Protein AF-0000000080389176 (afdb_homodimer)

Solvent-accessible surface area (backbone atoms only — not comparable to full-atom values): 15013 Å² total; per-residue (Å²): 114,45,49,69,48,71,33,45,34,35,47,37,90,49,51,66,65,50,51,48,48,40,33,77,65,68,59,32,41,61,65,32,32,28,41,67,82,62,82,55,79,35,60,60,90,52,96,88,58,57,52,38,32,38,33,32,36,38,72,85,40,51,43,32,40,25,21,44,74,57,44,15,71,75,38,57,88,45,45,90,49,67,77,35,48,32,42,38,43,32,26,35,34,48,52,51,68,63,49,45,68,70,33,57,88,79,50,49,68,70,35,69,80,42,72,47,95,87,46,38,30,33,34,29,31,40,50,101,74,57,43,36,41,30,42,30,26,63,55,93,107,113,43,49,68,46,68,33,45,35,35,47,36,91,48,51,66,63,51,49,49,48,39,33,75,68,70,60,32,41,62,64,32,30,28,40,66,81,62,83,54,79,36,59,61,91,52,96,89,56,58,53,38,33,39,32,32,38,37,72,85,41,49,43,32,40,25,21,42,75,57,45,15,72,76,38,57,89,44,45,89,48,68,77,37,48,30,41,37,43,32,25,35,33,48,52,52,66,62,49,45,69,71,34,58,91,79,50,49,66,71,35,68,80,42,71,47,96,87,45,36,32,34,33,28,31,39,49,101,72,58,43,36,38,30,43,31,26,63,55,92,107

Secondary structure (DSSP, 8-state):
-EEEEEEEEEEES-HHHHHHHHHHTT--EEEEEEETT----BSS--TT--EEEEEEEETTEEEEEEEHHHHHHHSGGGTTPPS-BSEEEEEEEESHHHHHHHHGGGSEEEEEEEE-TTSEEEEEEE-TTS-EEEEEEETT-/-EEEEEEEEEEES-HHHHHHHHHHTT--EEEEEEETT----BSS--TT--EEEEEEEETTEEEEEEEHHHHHHHSGGGTTPPS-BSEEEEEEEE-HHHHHHHHGGGSEEEEEEEE-TTSEEEEEEE-TTS-EEEEEEETT-

Sequence (282 aa):
MKLTKLTPNFAVKDIRKTVSYYQDILGFTVLMAVPEDKSGIDNELDGNNTYIYAMMDRDGVDLQFQRSDSIGEDIPPLKDVEQGASVSFYMGVEGIDEFYQNIRSKVDVVVDLKTTWYGMKEFYIRDCNGYILAFAENSNEMKLTKLTPNFAVKDIRKTVSYYQDILGFTVLMAVPEDKSGIDNELDGNNTYIYAMMDRDGVDLQFQRSDSIGEDIPPLKDVEQGASVSFYMGVEGIDEFYQNIRSKVDVVVDLKTTWYGMKEFYIRDCNGYILAFAENSNE

Nearest PDB structures (foldseek):
  2qnt-assembl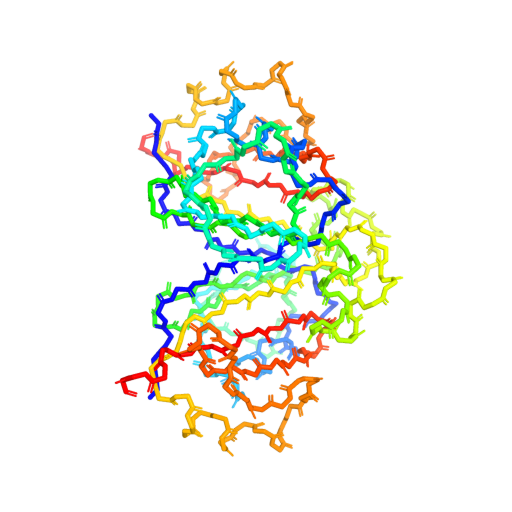y1_A-2  TM=8.171E-01  e=1.719E-08  Agrobacterium fabrum str. C58
  2i7r-assembly1_B  TM=7.673E-01  e=6.728E-07  Streptococcus pneumoniae
  1ss4-assembly1_A  TM=6.437E-01  e=5.831E-05  Bacillus cereus
  2zw7-assembly1_B  TM=7.575E-01  e=2.528E-04  Streptomyces verticillus
  3g12-assembly1_B  TM=6.486E-01  e=6.589E-05  Bdellovibrio bacteriovorus HD100

Radius of gyration: 18.57 Å; Cα contacts (8 Å, |Δi|>4): 639; chains: 2; bounding box: 47×52×42 Å

InterPro domains:
  IPR004360 Glyoxalase/fosfomycin resistance/dioxygenase domain [PF00903] (10-134)
  IPR029068 Glyoxalase/Bleomycin resistance protein/Dihydroxybiphenyl dioxygenase [G3DSA:3.10.180.10] (1-141)
  IPR029068 Glyoxalase/Bleomycin resistance protein/Dihydroxybiphenyl dioxygenase [SSF54593] (7-137)
  IPR037523 Vicinal oxygen chelate (VOC), core domain [PS51819] (2-138)

Structure (mmCIF, N/CA/C/O backbone):
data_AF-0000000080389176-model_v1
#
loop_
_entity.id
_entity.type
_entity.pdbx_description
1 polymer 'VOC domain-containing protein'
#
loop_
_atom_site.group_PDB
_atom_site.id
_atom_site.type_symbol
_atom_site.label_atom_id
_atom_site.label_alt_id
_atom_site.label_comp_id
_atom_site.label_asym_id
_atom_site.label_entity_id
_atom_site.label_seq_id
_atom_site.pdbx_PDB_ins_code
_atom_site.Cartn_x
_atom_site.Cartn_y
_atom_site.Cartn_z
_atom_site.occupancy
_atom_site.B_iso_or_equiv
_atom_site.auth_seq_id
_atom_site.auth_comp_id
_atom_site.auth_asym_id
_atom_site.auth_atom_id
_atom_site.pdbx_PDB_model_num
ATOM 1 N N . MET A 1 1 ? -19.578 8.086 -6.301 1 91.12 1 MET A N 1
ATOM 2 C CA . MET A 1 1 ? -18.297 7.969 -5.609 1 91.12 1 MET A CA 1
ATOM 3 C C . MET A 1 1 ? -17.281 7.23 -6.477 1 91.12 1 MET A C 1
ATOM 5 O O . MET A 1 1 ? -17.609 6.219 -7.098 1 91.12 1 MET A O 1
ATOM 9 N N . LYS A 1 2 ? -16.078 7.828 -6.629 1 97.25 2 LYS A N 1
ATOM 10 C CA . LYS A 1 2 ? -15.023 7.258 -7.465 1 97.25 2 LYS A CA 1
ATOM 11 C C . LYS A 1 2 ? -13.672 7.305 -6.758 1 97.25 2 LYS A C 1
ATOM 13 O O . LYS A 1 2 ? -13.297 8.336 -6.199 1 97.25 2 LYS A O 1
ATOM 18 N N . LEU A 1 3 ? -13.016 6.16 -6.727 1 98.19 3 LEU A N 1
ATOM 19 C CA . LEU A 1 3 ? -11.633 6.172 -6.27 1 98.19 3 LEU A CA 1
ATOM 20 C C . LEU A 1 3 ? -10.703 6.738 -7.34 1 98.19 3 LEU A C 1
ATOM 22 O O . LEU A 1 3 ? -10.953 6.57 -8.531 1 98.19 3 LEU A O 1
ATOM 26 N N . THR A 1 4 ? -9.648 7.352 -6.973 1 96.94 4 THR A N 1
ATOM 27 C CA . THR A 1 4 ? -8.773 7.965 -7.965 1 96.94 4 THR A CA 1
ATOM 28 C C . THR A 1 4 ? -7.375 7.359 -7.898 1 96.94 4 THR A C 1
ATOM 30 O O . THR A 1 4 ? -6.836 6.91 -8.914 1 96.94 4 THR A O 1
ATOM 33 N N . LYS A 1 5 ? -6.672 7.387 -6.777 1 97.5 5 LYS A N 1
ATOM 34 C CA . LYS A 1 5 ? -5.301 6.887 -6.68 1 97.5 5 LYS A CA 1
ATOM 35 C C . LYS A 1 5 ? -5.023 6.312 -5.297 1 97.5 5 LYS A C 1
ATOM 37 O O . LYS A 1 5 ? -5.477 6.859 -4.289 1 97.5 5 LYS A O 1
ATOM 42 N N . LEU A 1 6 ? -4.328 5.211 -5.281 1 98.69 6 LEU A N 1
ATOM 43 C CA . LEU A 1 6 ? -3.846 4.637 -4.027 1 98.69 6 LEU A CA 1
ATOM 44 C C . LEU A 1 6 ? -2.391 5.023 -3.777 1 98.69 6 LEU A C 1
ATOM 46 O O . LEU A 1 6 ? -1.547 4.887 -4.664 1 98.69 6 LEU A O 1
ATOM 50 N N . THR A 1 7 ? -2.084 5.57 -2.615 1 98.81 7 THR A N 1
ATOM 51 C CA . THR A 1 7 ? -0.748 5.965 -2.18 1 98.81 7 THR A CA 1
ATOM 52 C C . THR A 1 7 ? -0.491 5.512 -0.746 1 98.81 7 THR A C 1
ATOM 54 O O . THR A 1 7 ? -1.043 6.078 0.199 1 98.81 7 THR A O 1
ATOM 57 N N . PRO A 1 8 ? 0.366 4.555 -0.538 1 98.88 8 PRO A N 1
ATOM 58 C CA . PRO A 1 8 ? 0.638 4.145 0.842 1 98.88 8 PRO A CA 1
ATOM 59 C C . PRO A 1 8 ? 1.428 5.191 1.624 1 98.88 8 PRO A C 1
ATOM 61 O O . PRO A 1 8 ? 2.293 5.867 1.06 1 98.88 8 PRO A O 1
ATOM 64 N N . ASN A 1 9 ? 1.089 5.309 2.889 1 98.88 9 ASN A N 1
ATOM 65 C CA . ASN A 1 9 ? 1.844 6.098 3.855 1 98.88 9 ASN A CA 1
ATOM 66 C C . ASN A 1 9 ? 2.549 5.211 4.879 1 98.88 9 ASN A C 1
ATOM 68 O O . ASN A 1 9 ? 1.901 4.625 5.75 1 98.88 9 ASN A O 1
ATOM 72 N N . PHE A 1 10 ? 3.855 5.125 4.77 1 98.88 10 PHE A N 1
ATOM 73 C CA . PHE A 1 10 ? 4.672 4.25 5.602 1 98.88 10 PHE A CA 1
ATOM 74 C C . PHE A 1 10 ? 5.117 4.973 6.867 1 98.88 10 PHE A C 1
ATOM 76 O O . PHE A 1 10 ? 5.66 6.078 6.801 1 98.88 10 PHE A O 1
ATOM 83 N N . ALA A 1 11 ? 4.906 4.305 7.992 1 98.81 11 ALA A N 1
ATOM 84 C CA . ALA A 1 11 ? 5.586 4.785 9.195 1 98.81 11 ALA A CA 1
ATOM 85 C C . ALA A 1 11 ? 7.082 4.488 9.133 1 98.81 11 ALA A C 1
ATOM 87 O O . ALA A 1 11 ? 7.484 3.361 8.836 1 98.81 11 ALA A O 1
ATOM 88 N N . VAL A 1 12 ? 7.855 5.465 9.398 1 98.75 12 VAL A N 1
ATOM 89 C CA . VAL A 1 12 ? 9.305 5.281 9.391 1 98.75 12 VAL A CA 1
ATOM 90 C C . VAL A 1 12 ? 9.922 5.98 10.602 1 98.75 12 VAL A C 1
ATOM 92 O O . VAL A 1 12 ? 9.297 6.867 11.195 1 98.75 12 VAL A O 1
ATOM 95 N N . LYS A 1 13 ? 11.133 5.617 10.984 1 97.5 13 LYS A N 1
ATOM 96 C CA . LYS A 1 13 ? 11.812 6.211 12.133 1 97.5 13 LYS A CA 1
ATOM 97 C C . LYS A 1 13 ? 12.562 7.477 11.734 1 97.5 13 LYS A C 1
ATOM 99 O O . LYS A 1 13 ? 12.68 8.414 12.531 1 97.5 13 LYS A O 1
ATOM 104 N N . ASP A 1 14 ? 13.125 7.5 10.508 1 97.56 14 ASP A N 1
ATOM 105 C CA . ASP A 1 14 ? 14.008 8.562 10.039 1 97.56 14 ASP A CA 1
ATOM 106 C C . ASP A 1 14 ? 13.656 8.977 8.609 1 97.56 14 ASP A C 1
ATOM 108 O O . ASP A 1 14 ? 13.992 8.266 7.656 1 97.56 14 ASP A O 1
ATOM 112 N N . ILE A 1 15 ? 13.094 10.18 8.445 1 98.5 15 ILE A N 1
ATOM 113 C CA . ILE A 1 15 ? 12.617 10.656 7.148 1 98.5 15 ILE A CA 1
ATOM 114 C C . ILE A 1 15 ? 13.797 10.867 6.203 1 98.5 15 ILE A C 1
ATOM 116 O O . ILE A 1 15 ? 13.758 10.438 5.047 1 98.5 15 ILE A O 1
ATOM 120 N N . ARG A 1 16 ? 14.828 11.469 6.668 1 98.06 16 ARG A N 1
ATOM 121 C CA . ARG A 1 16 ? 15.969 11.789 5.816 1 98.06 16 ARG A CA 1
ATOM 122 C C . ARG A 1 16 ? 16.625 10.523 5.273 1 98.06 16 ARG A C 1
ATOM 124 O O . ARG A 1 16 ? 16.922 10.438 4.082 1 98.06 16 ARG A O 1
ATOM 131 N N . LYS A 1 17 ? 16.875 9.602 6.164 1 98 17 LYS A N 1
ATOM 132 C CA . LYS A 1 17 ? 17.469 8.328 5.742 1 98 17 LYS A CA 1
ATOM 133 C C . LYS A 1 17 ? 16.578 7.629 4.715 1 98 17 LYS A C 1
ATOM 135 O O . LYS A 1 17 ? 17.078 7.086 3.729 1 98 17 LYS A O 1
ATOM 140 N N . THR A 1 18 ? 15.289 7.645 4.945 1 98.75 18 THR A N 1
ATOM 141 C CA . THR A 1 18 ? 14.344 7 4.043 1 98.75 18 THR A CA 1
ATOM 142 C C . THR A 1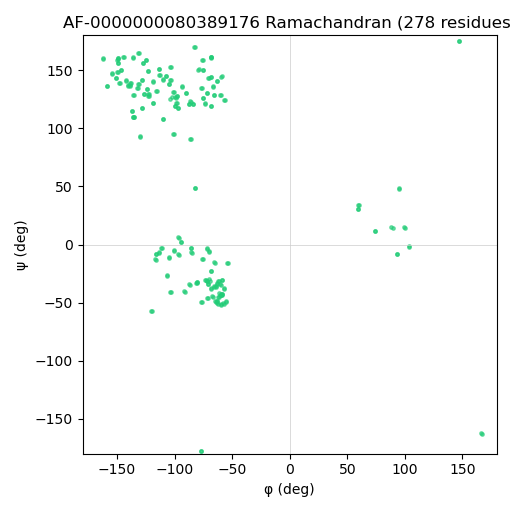 18 ? 14.344 7.68 2.678 1 98.75 18 THR A C 1
ATOM 144 O O . THR A 1 18 ? 14.461 7.012 1.646 1 98.75 18 THR A O 1
ATOM 147 N N . VAL A 1 19 ? 14.258 8.961 2.676 1 98.62 19 VAL A N 1
ATOM 148 C CA . VAL A 1 19 ? 14.242 9.727 1.434 1 98.62 19 VAL A CA 1
ATOM 149 C C . VAL A 1 19 ? 15.531 9.469 0.649 1 98.62 19 VAL A C 1
ATOM 151 O O . VAL A 1 19 ? 15.484 9.242 -0.564 1 98.62 19 VAL A O 1
ATOM 154 N N . SER A 1 20 ? 16.672 9.453 1.328 1 98.38 20 SER A N 1
ATOM 155 C CA . SER A 1 20 ? 17.938 9.211 0.662 1 98.38 20 SER A CA 1
ATOM 156 C C . SER A 1 20 ? 17.953 7.84 -0.012 1 98.38 20 SER A C 1
ATOM 158 O O . SER A 1 20 ? 18.422 7.707 -1.147 1 98.38 20 SER A O 1
ATOM 160 N N . TYR A 1 21 ? 17.469 6.875 0.66 1 98.81 21 TYR A N 1
ATOM 161 C CA . TYR A 1 21 ? 17.406 5.523 0.113 1 98.81 21 TYR A CA 1
ATOM 162 C C . TYR A 1 21 ? 16.562 5.488 -1.158 1 98.81 21 TYR A C 1
ATOM 164 O O . TYR A 1 21 ? 17.016 4.984 -2.191 1 98.81 21 TYR A O 1
ATOM 172 N N . TYR A 1 22 ? 15.344 6.031 -1.126 1 98.88 22 TYR A N 1
ATOM 173 C CA . TYR A 1 22 ? 14.414 5.961 -2.242 1 98.88 22 TYR A CA 1
ATOM 174 C C . TYR A 1 22 ? 14.859 6.859 -3.387 1 98.88 22 TYR A C 1
ATOM 176 O O . TYR A 1 22 ? 14.609 6.562 -4.555 1 98.88 22 TYR A O 1
ATOM 184 N N . GLN A 1 23 ? 15.508 7.934 -3.031 1 98.38 23 GLN A N 1
ATOM 185 C CA . GLN A 1 23 ? 15.992 8.844 -4.062 1 98.38 23 GLN A CA 1
ATOM 186 C C . GLN A 1 23 ? 17.25 8.289 -4.746 1 98.38 23 GLN A C 1
ATOM 188 O O . GLN A 1 23 ? 17.281 8.164 -5.973 1 98.38 23 GLN A O 1
ATOM 193 N N . ASP A 1 24 ? 18.234 7.867 -3.992 1 98.31 24 ASP A N 1
ATOM 194 C CA . ASP A 1 24 ? 19.547 7.52 -4.516 1 98.31 24 ASP A CA 1
ATOM 195 C C . ASP A 1 24 ? 19.547 6.121 -5.125 1 98.31 24 ASP A C 1
ATOM 197 O O . ASP A 1 24 ? 20.266 5.855 -6.09 1 98.31 24 ASP A O 1
ATOM 201 N N . ILE A 1 25 ? 18.75 5.25 -4.586 1 98.56 25 ILE A N 1
ATOM 202 C CA . ILE A 1 25 ? 18.812 3.855 -5.012 1 98.56 25 ILE A CA 1
ATOM 203 C C . ILE A 1 25 ? 17.641 3.543 -5.934 1 98.56 25 ILE A C 1
ATOM 205 O O . ILE A 1 25 ? 17.812 2.898 -6.973 1 98.56 25 ILE A O 1
ATOM 209 N N . LEU A 1 26 ? 16.438 4.066 -5.586 1 98.62 26 LEU A N 1
ATOM 210 C CA . LEU A 1 26 ? 15.25 3.607 -6.293 1 98.62 26 LEU A CA 1
ATOM 211 C C . LEU A 1 26 ? 14.766 4.66 -7.281 1 98.62 26 LEU A C 1
ATOM 213 O O . LEU A 1 26 ? 13.859 4.406 -8.07 1 98.62 26 LEU A O 1
ATOM 217 N N . GLY A 1 27 ? 15.289 5.871 -7.223 1 98.38 27 GLY A N 1
ATOM 218 C CA . GLY A 1 27 ? 15.078 6.855 -8.273 1 98.38 27 GLY A CA 1
ATOM 219 C C . GLY A 1 27 ? 13.844 7.711 -8.047 1 98.38 27 GLY A C 1
ATOM 220 O O . GLY A 1 27 ? 13.375 8.375 -8.969 1 98.38 27 GLY A O 1
ATOM 221 N N . PHE A 1 28 ? 13.297 7.688 -6.867 1 98.69 28 PHE A N 1
ATOM 222 C CA . PHE A 1 28 ? 12.172 8.562 -6.555 1 98.69 28 PHE A CA 1
ATOM 223 C C . PHE A 1 28 ? 12.648 10 -6.344 1 98.69 28 PHE A C 1
ATOM 225 O O . PHE A 1 28 ? 13.828 10.227 -6.059 1 98.69 28 PHE A O 1
ATOM 232 N N . THR A 1 29 ? 11.664 10.922 -6.5 1 98.56 29 THR A N 1
ATOM 233 C CA . THR A 1 29 ? 11.953 12.328 -6.227 1 98.56 29 THR A CA 1
ATOM 234 C C . THR A 1 29 ? 10.992 12.883 -5.176 1 98.56 29 THR A C 1
ATOM 236 O O . THR A 1 29 ? 9.836 12.461 -5.102 1 98.56 29 THR A O 1
ATOM 239 N N . VAL A 1 30 ? 11.469 13.875 -4.375 1 98.56 30 VAL A N 1
ATOM 240 C CA . VAL A 1 30 ? 10.648 14.477 -3.332 1 98.56 30 VAL A CA 1
ATOM 241 C C . VAL A 1 30 ? 9.633 15.43 -3.961 1 98.56 30 VAL A C 1
ATOM 243 O O . VAL A 1 30 ? 10 16.297 -4.746 1 98.56 30 VAL A O 1
ATOM 246 N N . LEU A 1 31 ? 8.414 15.25 -3.668 1 98.12 31 LEU A N 1
ATOM 247 C CA . LEU A 1 31 ? 7.367 16.188 -4.078 1 98.12 31 LEU A CA 1
ATOM 248 C C . LEU A 1 31 ? 7.133 17.25 -3.006 1 98.12 31 LEU A C 1
ATOM 250 O O . LEU A 1 31 ? 6.93 18.422 -3.324 1 98.12 31 LEU A O 1
ATOM 254 N N . MET A 1 32 ? 7.168 16.766 -1.796 1 97.56 32 MET A N 1
ATOM 255 C CA . MET A 1 32 ? 6.973 17.656 -0.665 1 97.56 32 MET A CA 1
ATOM 256 C C . MET A 1 32 ? 7.477 17.031 0.629 1 97.56 32 MET A C 1
ATOM 258 O O . MET A 1 32 ? 7.598 15.812 0.723 1 97.56 32 MET A O 1
ATOM 262 N N . ALA A 1 33 ? 7.734 17.875 1.626 1 97.38 33 ALA A N 1
ATOM 263 C CA . ALA A 1 33 ? 8.156 17.453 2.961 1 97.38 33 ALA A CA 1
ATOM 264 C C . ALA A 1 33 ? 7.672 18.438 4.02 1 97.38 33 ALA A C 1
ATOM 266 O O . ALA A 1 33 ? 7.535 19.625 3.752 1 97.38 33 ALA A O 1
ATOM 267 N N . VAL A 1 34 ? 7.418 17.906 5.148 1 96.12 34 VAL A N 1
ATOM 268 C CA . VAL A 1 34 ? 6.941 18.734 6.254 1 96.12 34 VAL A CA 1
ATOM 269 C C . VAL A 1 34 ? 7.934 18.672 7.41 1 96.12 34 VAL A C 1
ATOM 271 O O . VAL A 1 34 ? 8.203 17.594 7.949 1 96.12 34 VAL A O 1
ATOM 274 N N . PRO A 1 35 ? 8.461 19.859 7.824 1 94.94 35 PRO A N 1
ATOM 275 C CA . PRO A 1 35 ? 9.359 19.875 8.984 1 94.94 35 PRO A CA 1
ATOM 276 C C . PRO A 1 35 ? 8.641 19.547 10.289 1 94.94 35 PRO A C 1
ATOM 278 O O . PRO A 1 35 ? 7.418 19.641 10.375 1 94.94 35 PRO A O 1
ATOM 281 N N . GLU A 1 36 ? 9.398 19.172 11.273 1 93.88 36 GLU A N 1
ATOM 282 C CA . GLU A 1 36 ? 8.883 18.734 12.562 1 93.88 36 GLU A CA 1
ATOM 283 C C . GLU A 1 36 ? 8.094 19.844 13.25 1 93.88 36 GLU A C 1
ATOM 285 O O . GLU A 1 36 ? 7.121 19.578 13.961 1 93.88 36 GLU A O 1
ATOM 290 N N . ASP A 1 37 ? 8.453 21.094 13.031 1 88.31 37 ASP A N 1
ATOM 291 C CA . ASP A 1 37 ? 7.773 22.203 13.688 1 88.31 37 ASP A CA 1
ATOM 292 C C . ASP A 1 37 ? 6.531 22.625 12.906 1 88.31 37 ASP A C 1
ATOM 294 O O . ASP A 1 37 ? 5.82 23.547 13.305 1 88.31 37 ASP A O 1
ATOM 298 N N . LYS A 1 38 ? 6.285 22.016 11.781 1 86.38 38 LYS A N 1
ATOM 299 C CA . LYS A 1 38 ? 5.113 22.25 10.945 1 86.38 38 LYS A CA 1
ATOM 300 C C . LYS A 1 38 ? 5.047 23.688 10.477 1 86.38 38 LYS A C 1
ATOM 302 O O . LYS A 1 38 ? 3.957 24.266 10.352 1 86.38 38 LYS A O 1
ATOM 307 N N . SER A 1 39 ? 6.184 24.25 10.258 1 85.62 39 SER A N 1
ATOM 308 C CA . SER A 1 39 ? 6.281 25.656 9.906 1 85.62 39 SER A CA 1
ATOM 309 C C . SER A 1 39 ? 5.879 25.891 8.453 1 85.62 39 SER A C 1
ATOM 311 O O . SER A 1 39 ? 5.621 27.031 8.055 1 85.62 39 SER A O 1
ATOM 313 N N . GLY A 1 40 ? 5.762 24.812 7.699 1 86.75 40 GLY A N 1
ATOM 314 C CA . GLY A 1 40 ? 5.422 24.922 6.289 1 86.75 40 GLY A CA 1
ATOM 315 C C . GLY A 1 40 ? 5.641 23.625 5.523 1 86.75 40 GLY A C 1
ATOM 316 O O . GLY A 1 40 ? 5.594 22.547 6.105 1 86.75 40 GLY A O 1
ATOM 317 N N . ILE A 1 41 ? 5.684 23.812 4.164 1 91.5 41 ILE A N 1
ATOM 318 C CA . ILE A 1 41 ? 5.926 22.703 3.236 1 91.5 41 ILE A CA 1
ATOM 319 C C . ILE A 1 41 ? 7.16 23.016 2.389 1 91.5 41 ILE A C 1
ATOM 321 O O . ILE A 1 41 ? 7.277 24.094 1.821 1 91.5 41 ILE A O 1
ATOM 325 N N . ASP A 1 42 ? 8.086 22.047 2.387 1 94 42 ASP A N 1
A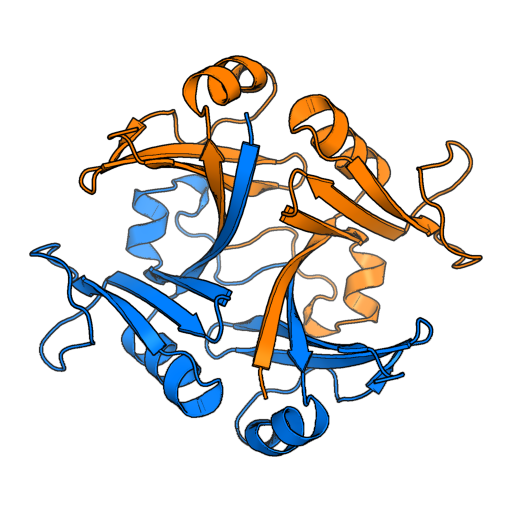TOM 326 C CA . ASP A 1 42 ? 9.281 22.141 1.553 1 94 42 ASP A CA 1
ATOM 327 C C . ASP A 1 42 ? 9.172 21.234 0.33 1 94 42 ASP A C 1
ATOM 329 O O . ASP A 1 42 ? 8.484 20.219 0.37 1 94 42 ASP A O 1
ATOM 333 N N . ASN A 1 43 ? 9.852 21.562 -0.783 1 93.94 43 ASN A N 1
ATOM 334 C CA . ASN A 1 43 ? 9.852 20.734 -1.982 1 93.94 43 ASN A CA 1
ATOM 335 C C . ASN A 1 43 ? 11.117 19.891 -2.084 1 93.94 43 ASN A C 1
ATOM 337 O O . ASN A 1 43 ? 11.266 19.094 -3.012 1 93.94 43 ASN A O 1
ATOM 341 N N . GLU A 1 44 ? 12.023 20.125 -1.17 1 93.56 44 GLU A N 1
ATOM 342 C CA . GLU A 1 44 ? 13.242 19.328 -0.99 1 93.56 44 GLU A CA 1
ATOM 343 C C . GLU A 1 44 ? 13.672 19.312 0.473 1 93.56 44 GLU A C 1
ATOM 345 O O . GLU A 1 44 ? 13.25 20.156 1.263 1 93.56 44 GLU A O 1
ATOM 350 N N . LEU A 1 45 ? 14.461 18.359 0.844 1 94.81 45 LEU A N 1
ATOM 351 C CA . LEU A 1 45 ? 14.945 18.344 2.219 1 94.81 45 LEU A CA 1
ATOM 352 C C . LEU A 1 45 ? 16.047 19.359 2.42 1 94.81 45 LEU A C 1
ATOM 354 O O . LEU A 1 45 ? 16.938 19.516 1.566 1 94.81 45 LEU A O 1
ATOM 358 N N . ASP A 1 46 ? 15.859 20.031 3.504 1 90.94 46 ASP A N 1
ATOM 359 C CA . ASP A 1 46 ? 16.875 21 3.934 1 90.94 46 ASP A CA 1
ATOM 360 C C . ASP A 1 46 ? 17.719 20.438 5.07 1 90.94 46 ASP A C 1
ATOM 362 O O . ASP A 1 46 ? 17.188 19.938 6.059 1 90.94 46 ASP A O 1
ATOM 366 N N . GLY A 1 47 ? 19.078 20.453 4.922 1 86.94 47 GLY A N 1
ATOM 367 C CA . GLY A 1 47 ? 20.016 19.891 5.887 1 86.94 47 GLY A CA 1
ATOM 368 C C . GLY A 1 47 ? 19.828 20.438 7.285 1 86.94 47 GLY A C 1
ATOM 369 O O . GLY A 1 47 ? 20.25 19.828 8.266 1 86.94 47 GLY A O 1
ATOM 370 N N . ASN A 1 48 ? 19.156 21.5 7.48 1 87.44 48 ASN A N 1
ATOM 371 C CA . ASN A 1 48 ? 19.016 22.188 8.766 1 87.44 48 ASN A CA 1
ATOM 372 C C . ASN A 1 48 ? 17.719 21.781 9.469 1 87.44 48 ASN A C 1
ATOM 374 O O . ASN A 1 48 ? 17.5 22.156 10.617 1 87.44 48 ASN A O 1
ATOM 378 N N . ASN A 1 49 ? 16.938 21.078 8.773 1 91 49 ASN A N 1
ATOM 379 C CA . ASN A 1 49 ? 15.617 20.766 9.328 1 91 49 ASN A CA 1
ATOM 380 C C . ASN A 1 49 ? 15.469 19.281 9.617 1 91 49 ASN A C 1
ATOM 382 O O . ASN A 1 49 ? 16.062 18.438 8.93 1 91 49 ASN A O 1
ATOM 386 N N . THR A 1 50 ? 14.719 19.062 10.688 1 94.88 50 THR A N 1
ATOM 387 C CA . THR A 1 50 ? 14.18 17.734 10.906 1 94.88 50 THR A CA 1
ATOM 388 C C . THR A 1 50 ? 12.781 17.609 10.32 1 94.88 50 THR A C 1
ATOM 390 O O . THR A 1 50 ? 11.961 18.516 10.453 1 94.88 50 THR A O 1
ATOM 393 N N . TYR A 1 51 ? 12.578 16.469 9.648 1 97.25 51 TYR A N 1
ATOM 394 C CA . TYR A 1 51 ? 11.305 16.328 8.961 1 97.25 51 TYR A CA 1
ATOM 395 C C . TYR A 1 51 ? 10.461 15.219 9.586 1 97.25 51 TYR A C 1
ATOM 397 O O . TYR A 1 51 ? 11.008 14.234 10.102 1 97.25 51 TYR A O 1
ATOM 405 N N . ILE A 1 52 ? 9.141 15.328 9.508 1 97.25 52 ILE A N 1
ATOM 406 C CA . ILE A 1 52 ? 8.242 14.32 10.055 1 97.25 52 ILE A CA 1
ATOM 407 C C . ILE A 1 52 ? 7.441 13.68 8.922 1 97.25 52 ILE A C 1
ATOM 409 O O . ILE A 1 52 ? 6.742 12.688 9.133 1 97.25 52 ILE A O 1
ATOM 413 N N . TYR A 1 53 ? 7.547 14.203 7.781 1 97.94 53 TYR A N 1
ATOM 414 C CA . TYR A 1 53 ? 6.781 13.695 6.648 1 97.94 53 TYR A CA 1
ATOM 415 C C . TYR A 1 53 ? 7.484 14 5.332 1 97.94 53 TYR A C 1
ATOM 417 O O . TYR A 1 53 ? 8.094 15.062 5.18 1 97.94 53 TYR A O 1
ATOM 425 N N . ALA A 1 54 ? 7.355 13.133 4.355 1 98.62 54 ALA A N 1
ATOM 426 C CA . ALA A 1 54 ? 7.754 13.359 2.971 1 98.62 54 ALA A CA 1
ATOM 427 C C . ALA A 1 54 ? 6.879 12.555 2.01 1 98.62 54 ALA A C 1
ATOM 429 O O . ALA A 1 54 ? 6.473 11.438 2.32 1 98.62 54 ALA A O 1
ATOM 430 N N . MET A 1 55 ? 6.598 13.133 0.905 1 98.69 55 MET A N 1
ATOM 431 C CA . MET A 1 55 ? 5.969 12.453 -0.227 1 98.69 55 MET A CA 1
ATOM 432 C C . MET A 1 55 ? 6.906 12.422 -1.43 1 98.69 55 MET A C 1
ATOM 434 O O . MET A 1 55 ? 7.523 13.438 -1.767 1 98.69 55 MET A O 1
ATOM 438 N N . MET A 1 56 ? 7.023 11.258 -2.004 1 98.81 56 MET A N 1
ATOM 439 C CA . MET A 1 56 ? 7.922 11.086 -3.141 1 98.81 56 MET A CA 1
ATOM 440 C C . MET A 1 56 ? 7.176 10.5 -4.336 1 98.81 56 MET A C 1
ATOM 442 O O . MET A 1 56 ? 6.102 9.922 -4.184 1 98.81 56 MET A O 1
ATOM 446 N N . ASP A 1 57 ? 7.762 10.719 -5.527 1 98.75 57 ASP A N 1
ATOM 447 C CA . ASP A 1 57 ? 7.145 10.281 -6.773 1 98.75 57 ASP A CA 1
ATOM 448 C C . ASP A 1 57 ? 8.188 9.734 -7.746 1 98.75 57 ASP A C 1
ATOM 450 O O . ASP A 1 57 ? 9.289 10.273 -7.844 1 98.75 57 ASP A O 1
ATOM 454 N N . ARG A 1 58 ? 7.852 8.68 -8.336 1 98.75 58 ARG A N 1
ATOM 455 C CA . ARG A 1 58 ? 8.562 8.219 -9.523 1 98.75 58 ARG A CA 1
ATOM 456 C C . ARG A 1 58 ? 7.582 7.734 -10.594 1 98.75 58 ARG A C 1
ATOM 458 O O . ARG A 1 58 ? 6.859 6.758 -10.383 1 98.75 58 ARG A O 1
ATOM 465 N N . ASP A 1 59 ? 7.504 8.422 -11.797 1 98.5 59 ASP A N 1
ATOM 466 C CA . ASP A 1 59 ? 6.711 8.031 -12.961 1 98.5 59 ASP A CA 1
ATOM 467 C C . ASP A 1 59 ? 5.227 7.949 -12.617 1 98.5 59 ASP A C 1
ATOM 469 O O . ASP A 1 59 ? 4.512 7.078 -13.117 1 98.5 59 ASP A O 1
ATOM 473 N N . GLY A 1 60 ? 4.785 8.766 -11.664 1 97.81 60 GLY A N 1
ATOM 474 C CA . GLY A 1 60 ? 3.377 8.789 -11.305 1 97.81 60 GLY A CA 1
ATOM 475 C C . GLY A 1 60 ? 3.039 7.863 -10.148 1 97.81 60 GLY A C 1
ATOM 476 O O . GLY A 1 60 ? 1.912 7.867 -9.648 1 97.81 60 GLY A O 1
ATOM 477 N N . VAL A 1 61 ? 3.957 7.043 -9.703 1 98.56 61 VAL A N 1
ATOM 478 C CA . VAL A 1 61 ? 3.785 6.238 -8.5 1 98.56 61 VAL A CA 1
ATOM 479 C C . VAL A 1 61 ? 4.223 7.035 -7.277 1 98.56 61 VAL A C 1
ATOM 481 O O . VAL A 1 61 ? 5.383 7.445 -7.176 1 98.56 61 VAL A O 1
ATOM 484 N N . ASP A 1 62 ? 3.303 7.223 -6.363 1 98.75 62 ASP A N 1
ATOM 485 C CA . ASP A 1 62 ? 3.584 8.031 -5.184 1 98.75 62 ASP A CA 1
ATOM 486 C C . ASP A 1 62 ? 3.717 7.164 -3.938 1 98.75 62 ASP A C 1
ATOM 488 O O . ASP A 1 62 ? 3.002 6.168 -3.789 1 98.75 62 ASP A O 1
ATOM 492 N N . LEU A 1 63 ? 4.598 7.57 -3.053 1 98.94 63 LEU A N 1
ATOM 493 C CA . LEU A 1 63 ? 4.785 7.02 -1.714 1 98.94 63 LEU A CA 1
ATOM 494 C C . LEU A 1 63 ? 4.836 8.133 -0.672 1 98.94 63 LEU A C 1
ATOM 496 O O . LEU A 1 63 ? 5.434 9.188 -0.911 1 98.94 63 LEU A O 1
ATOM 500 N N . GLN A 1 64 ? 4.203 7.883 0.387 1 98.88 64 GLN A N 1
ATOM 501 C CA . GLN A 1 64 ? 4.309 8.766 1.541 1 98.88 64 GLN A CA 1
ATOM 502 C C . GLN A 1 64 ? 5.082 8.102 2.678 1 98.88 64 GLN A C 1
ATOM 504 O O . GLN A 1 64 ? 4.941 6.898 2.906 1 98.88 64 GLN A O 1
ATOM 509 N N . PHE A 1 65 ? 5.852 8.883 3.338 1 98.88 65 PHE A N 1
ATOM 510 C CA . PHE A 1 65 ? 6.566 8.469 4.543 1 98.88 65 PHE A CA 1
ATOM 511 C C . PHE A 1 65 ? 6.289 9.43 5.691 1 98.88 65 PHE A C 1
ATOM 513 O O . PHE A 1 65 ? 6.43 10.648 5.535 1 98.88 65 PHE A O 1
ATOM 520 N N . GLN A 1 66 ? 5.926 8.906 6.789 1 98.62 66 GLN A N 1
ATOM 521 C CA . GLN A 1 66 ? 5.645 9.703 7.98 1 98.62 66 GLN A CA 1
ATOM 522 C C . GLN A 1 66 ? 6.332 9.125 9.211 1 98.62 66 GLN A C 1
ATOM 524 O O . GLN A 1 66 ? 6.336 7.906 9.406 1 98.62 66 GLN A O 1
ATOM 529 N N . ARG A 1 67 ? 6.922 10.008 9.922 1 98.31 67 ARG A N 1
ATOM 530 C CA . ARG A 1 67 ? 7.621 9.555 11.117 1 98.31 67 ARG A CA 1
ATOM 531 C C . ARG A 1 67 ? 6.668 8.852 12.078 1 98.31 67 ARG A C 1
ATOM 533 O O . ARG A 1 67 ? 5.535 9.297 12.273 1 98.31 67 ARG A O 1
ATOM 540 N N . SER A 1 68 ? 7.168 7.824 12.766 1 97.62 68 SER A N 1
ATOM 541 C CA . SER A 1 68 ? 6.344 6.898 13.531 1 97.62 68 SER A CA 1
ATOM 542 C C . SER A 1 68 ? 5.582 7.625 14.641 1 97.62 68 SER A C 1
ATOM 544 O O . SER A 1 68 ? 4.41 7.328 14.891 1 97.62 68 SER A O 1
ATOM 546 N N . ASP A 1 69 ? 6.215 8.547 15.336 1 95.75 69 ASP A N 1
ATOM 547 C CA . ASP A 1 69 ? 5.52 9.273 16.391 1 95.75 69 ASP A CA 1
ATOM 548 C C . ASP A 1 69 ? 4.406 10.148 15.828 1 95.75 69 ASP A C 1
ATOM 550 O O . ASP A 1 69 ? 3.324 10.242 16.406 1 95.75 69 ASP A O 1
ATOM 554 N N . SER A 1 70 ? 4.594 10.719 14.695 1 96.31 70 SER A N 1
ATOM 555 C CA . SER A 1 70 ? 3.613 11.586 14.055 1 96.31 70 SER A CA 1
ATOM 556 C C . SER A 1 70 ? 2.43 10.789 13.516 1 96.31 70 SER A C 1
ATOM 558 O O . SER A 1 70 ? 1.274 11.18 13.711 1 96.31 70 SER A O 1
ATOM 560 N N . ILE A 1 71 ? 2.719 9.672 12.82 1 97 71 ILE A N 1
ATOM 561 C CA . ILE A 1 71 ? 1.648 8.891 12.219 1 97 71 ILE A CA 1
ATOM 562 C C . ILE A 1 71 ? 0.742 8.328 13.312 1 97 71 ILE A C 1
ATOM 564 O O . ILE A 1 71 ? -0.475 8.242 13.133 1 97 71 ILE A O 1
ATOM 568 N N . GLY A 1 72 ? 1.275 7.949 14.438 1 96.44 72 GLY A N 1
ATOM 569 C CA . GLY A 1 72 ? 0.492 7.473 15.562 1 96.44 72 GLY A CA 1
ATOM 570 C C . GLY A 1 72 ? -0.442 8.523 16.125 1 96.44 72 GLY A C 1
ATOM 571 O O . GLY A 1 72 ? -1.527 8.203 16.609 1 96.44 72 GLY A O 1
ATOM 572 N N . GLU A 1 73 ? -0.029 9.766 16.094 1 94.81 73 GLU A N 1
ATOM 573 C CA . GLU A 1 73 ? -0.875 10.867 16.547 1 94.81 73 GLU A CA 1
ATOM 574 C C . GLU A 1 73 ? -2.066 11.062 15.609 1 94.81 73 GLU A C 1
ATOM 576 O O . GLU A 1 73 ? -3.18 11.336 16.062 1 94.81 73 GLU A O 1
ATOM 581 N N . ASP A 1 74 ? -1.842 10.898 14.336 1 95.38 74 ASP A N 1
ATOM 582 C CA . ASP A 1 74 ? -2.875 11.125 13.328 1 95.38 74 ASP A CA 1
ATOM 583 C C . ASP A 1 74 ? -3.811 9.922 13.219 1 95.38 74 ASP A C 1
ATOM 585 O O . ASP A 1 74 ? -4.992 10.078 12.906 1 95.38 74 ASP A O 1
ATOM 589 N N . ILE A 1 75 ? -3.229 8.766 13.438 1 97.94 75 ILE A N 1
ATOM 590 C CA . ILE A 1 75 ? -3.93 7.492 13.297 1 97.94 75 ILE A CA 1
ATOM 591 C C . ILE A 1 75 ? -3.703 6.641 14.539 1 97.94 75 ILE A C 1
ATOM 593 O O . ILE A 1 75 ? -2.777 5.824 14.586 1 97.94 75 ILE A O 1
ATOM 597 N N . PRO A 1 76 ? -4.488 6.668 15.469 1 97.44 76 PRO A N 1
ATOM 598 C CA . PRO A 1 76 ? -4.262 6.113 16.797 1 97.44 76 PRO A CA 1
ATOM 599 C C . PRO A 1 76 ? -3.938 4.621 16.781 1 97.44 76 PRO A C 1
ATOM 601 O O . PRO A 1 76 ? -3.039 4.168 17.484 1 97.44 76 PRO A O 1
ATOM 604 N N . PRO A 1 77 ? -4.535 3.824 15.945 1 97.5 77 PRO A N 1
ATOM 605 C CA . PRO A 1 77 ? -4.199 2.398 15.961 1 97.5 77 PRO A CA 1
ATOM 606 C C . PRO A 1 77 ? -2.756 2.129 15.539 1 97.5 77 PRO A C 1
ATOM 608 O O . PRO A 1 77 ? -2.25 1.019 15.719 1 97.5 77 PRO A O 1
ATOM 611 N N . LEU A 1 78 ? -2.141 3.096 14.953 1 98.12 78 LEU A N 1
ATOM 612 C CA . LEU A 1 78 ? -0.768 2.9 14.5 1 98.12 78 LEU A CA 1
ATOM 613 C C . LEU A 1 78 ? 0.223 3.389 15.555 1 98.12 78 LEU A C 1
ATOM 615 O O . LEU A 1 78 ? 1.437 3.336 15.336 1 98.12 78 LEU A O 1
ATOM 619 N N . LYS A 1 79 ? -0.41 3.828 16.641 1 96.12 79 LYS A N 1
ATOM 620 C CA . LYS A 1 79 ? 0.457 4.262 17.734 1 96.12 79 LYS A CA 1
ATOM 621 C C . LYS A 1 79 ? 1.202 3.082 18.344 1 96.12 79 LYS A C 1
ATOM 623 O O . LYS A 1 79 ? 0.589 2.082 18.719 1 96.12 79 LYS A O 1
ATOM 628 N N . ASP A 1 80 ? 2.477 3.012 18.344 1 91 80 ASP A N 1
ATOM 629 C CA . ASP A 1 80 ? 3.363 2.061 19 1 91 80 ASP A CA 1
ATOM 630 C C . ASP A 1 80 ? 3.352 0.71 18.297 1 91 80 ASP A C 1
ATOM 632 O O . ASP A 1 80 ? 3.646 -0.321 18.891 1 91 80 ASP A O 1
ATOM 636 N N . VAL A 1 81 ? 2.768 0.667 17.125 1 93.94 81 VAL A N 1
ATOM 637 C CA . VAL A 1 81 ? 2.863 -0.539 16.297 1 93.94 81 VAL A CA 1
ATOM 638 C C . VAL A 1 81 ? 4.309 -0.745 15.852 1 93.94 81 VAL A C 1
ATOM 640 O O . VAL A 1 81 ? 4.992 0.213 15.484 1 93.94 81 VAL A O 1
ATOM 643 N N . GLU A 1 82 ? 4.703 -1.973 15.961 1 94.62 82 GLU A N 1
ATOM 644 C CA . GLU A 1 82 ? 6.047 -2.273 15.477 1 94.62 82 GLU A CA 1
ATOM 645 C C . GLU A 1 82 ? 6.16 -2.023 13.977 1 94.62 82 GLU A C 1
ATOM 647 O O . GLU A 1 82 ? 5.254 -2.361 13.211 1 94.62 82 GLU A O 1
ATOM 652 N N . GLN A 1 83 ? 7.312 -1.472 13.617 1 96.69 83 GLN A N 1
ATOM 653 C CA . GLN A 1 83 ? 7.531 -1.165 12.211 1 96.69 83 GLN A CA 1
ATOM 654 C C . GLN A 1 83 ? 7.59 -2.439 11.375 1 96.69 83 GLN A C 1
ATOM 656 O O . GLN A 1 83 ? 8.336 -3.367 11.695 1 96.69 83 GLN A O 1
ATOM 661 N N . GLY A 1 84 ? 6.828 -2.494 10.328 1 97 84 GLY A N 1
ATOM 662 C CA . GLY A 1 84 ? 6.734 -3.652 9.453 1 97 84 GLY A CA 1
ATOM 663 C C . GLY A 1 84 ? 5.348 -3.838 8.859 1 97 84 GLY A C 1
ATOM 664 O O . GLY A 1 84 ? 4.43 -3.078 9.164 1 97 84 GLY A O 1
ATOM 665 N N . ALA A 1 85 ? 5.242 -4.82 7.98 1 98.44 85 ALA A N 1
ATOM 666 C CA . ALA A 1 85 ? 3.963 -5.082 7.328 1 98.44 85 ALA A CA 1
ATOM 667 C C . ALA A 1 85 ? 3.902 -6.512 6.793 1 98.44 85 ALA A C 1
ATOM 669 O O . ALA A 1 85 ? 4.887 -7.02 6.25 1 98.44 85 ALA A O 1
ATOM 670 N N . SER A 1 86 ? 2.779 -7.168 7 1 98.62 86 SER A N 1
ATOM 671 C CA . SER A 1 86 ? 2.469 -8.391 6.266 1 98.62 86 SER A CA 1
ATOM 672 C C . SER A 1 86 ? 1.885 -8.07 4.891 1 98.62 86 SER A C 1
ATOM 674 O O . SER A 1 86 ? 0.841 -8.609 4.516 1 98.62 86 SER A O 1
ATOM 676 N N . VAL A 1 87 ? 2.49 -7.199 4.148 1 98.81 87 VAL A N 1
ATOM 677 C CA . VAL A 1 87 ? 2.111 -6.676 2.842 1 98.81 87 VAL A CA 1
ATOM 678 C C . VAL A 1 87 ? 3.348 -6.566 1.95 1 98.81 87 VAL A C 1
ATOM 680 O O . VAL A 1 87 ? 4.418 -6.164 2.412 1 98.81 87 VAL A O 1
ATOM 683 N N . SER A 1 88 ? 3.23 -6.953 0.734 1 98.81 88 SER A N 1
ATOM 684 C CA . SER A 1 88 ? 4.211 -6.543 -0.264 1 98.81 88 SER A CA 1
ATOM 685 C C . SER A 1 88 ? 3.658 -5.441 -1.163 1 98.81 88 SER A C 1
ATOM 687 O O . SER A 1 88 ? 2.479 -5.457 -1.517 1 98.81 88 SER A O 1
ATOM 689 N N . PHE A 1 89 ? 4.465 -4.508 -1.516 1 98.88 89 PHE A N 1
ATOM 690 C CA . PHE A 1 89 ? 4.074 -3.385 -2.361 1 98.88 89 PHE A CA 1
ATOM 691 C C . PHE A 1 89 ? 4.535 -3.604 -3.797 1 98.88 89 PHE A C 1
ATOM 693 O O . PHE A 1 89 ? 5.668 -3.258 -4.148 1 98.88 89 PHE A O 1
ATOM 700 N N . TYR A 1 90 ? 3.631 -4.125 -4.555 1 98.56 90 TYR A N 1
ATOM 701 C CA . TYR A 1 90 ? 3.871 -4.613 -5.906 1 98.56 90 TYR A CA 1
ATOM 702 C C . TYR A 1 90 ? 3.799 -3.479 -6.922 1 98.56 90 TYR A C 1
ATOM 704 O O . TYR A 1 90 ? 2.76 -2.828 -7.062 1 98.56 90 TYR A O 1
ATOM 712 N N . MET A 1 91 ? 4.891 -3.271 -7.652 1 98.69 91 MET A N 1
ATOM 713 C CA . MET A 1 91 ? 4.934 -2.205 -8.648 1 98.69 91 MET A CA 1
ATOM 714 C C . MET A 1 91 ? 5.273 -2.762 -10.023 1 98.69 91 MET A C 1
ATOM 716 O O . MET A 1 91 ? 6.25 -3.5 -10.18 1 98.69 91 MET A O 1
ATOM 720 N N . GLY A 1 92 ? 4.465 -2.387 -10.984 1 98.19 92 GLY A N 1
ATOM 721 C CA . GLY A 1 92 ? 4.84 -2.666 -12.359 1 98.19 92 GLY A CA 1
ATOM 722 C C . GLY A 1 92 ? 6.035 -1.858 -12.828 1 98.19 92 GLY A C 1
ATOM 723 O O . GLY A 1 92 ? 6.172 -0.684 -12.484 1 98.19 92 GLY A O 1
ATOM 724 N N . VAL A 1 93 ? 6.895 -2.475 -13.664 1 98.06 93 VAL A N 1
ATOM 725 C CA . VAL A 1 93 ? 8.078 -1.794 -14.18 1 98.06 93 VAL A CA 1
ATOM 726 C C . VAL A 1 93 ? 8.266 -2.117 -15.656 1 98.06 93 VAL A C 1
ATOM 728 O O . VAL A 1 93 ? 7.992 -3.238 -16.094 1 98.06 93 VAL A O 1
ATOM 731 N N . GLU A 1 94 ? 8.609 -1.185 -16.438 1 97.88 94 GLU A N 1
ATOM 732 C CA . GLU A 1 94 ? 9.148 -1.378 -17.781 1 97.88 94 GLU A CA 1
ATOM 733 C C . GLU A 1 94 ? 10.68 -1.324 -17.781 1 97.88 94 GLU A C 1
ATOM 735 O O . GLU A 1 94 ? 11.266 -0.31 -17.391 1 97.88 94 GLU A O 1
ATOM 740 N N . GLY A 1 95 ? 11.344 -2.438 -18.156 1 97.62 95 GLY A N 1
ATOM 741 C CA . GLY A 1 95 ? 12.797 -2.492 -18.141 1 97.62 95 GLY A CA 1
ATOM 742 C C . GLY A 1 95 ? 13.352 -3.094 -16.859 1 97.62 95 GLY A C 1
ATOM 743 O O . GLY A 1 95 ? 14.242 -2.52 -16.234 1 97.62 95 GLY A O 1
ATOM 744 N N . ILE A 1 96 ? 12.773 -4.234 -16.516 1 98.19 96 ILE A N 1
ATOM 745 C CA . ILE A 1 96 ? 13.047 -4.801 -15.195 1 98.19 96 ILE A CA 1
ATOM 746 C C . ILE A 1 96 ? 14.477 -5.34 -15.148 1 98.19 96 ILE A C 1
ATOM 748 O O . ILE A 1 96 ? 15.141 -5.273 -14.117 1 98.19 96 ILE A O 1
ATOM 752 N N . ASP A 1 97 ? 14.992 -5.859 -16.234 1 97.81 97 ASP A N 1
ATOM 753 C CA . ASP A 1 97 ? 16.328 -6.438 -16.234 1 97.81 97 ASP A CA 1
ATOM 754 C C . ASP A 1 97 ? 17.391 -5.379 -15.914 1 97.81 97 ASP A C 1
ATOM 756 O O . ASP A 1 97 ? 18.234 -5.582 -15.055 1 97.81 97 ASP A O 1
ATOM 760 N N . GLU A 1 98 ? 17.281 -4.352 -16.609 1 97.75 98 GLU A N 1
ATOM 761 C CA . GLU A 1 98 ? 18.219 -3.254 -16.375 1 97.75 98 GLU A CA 1
ATOM 762 C C . GLU A 1 98 ? 18.078 -2.701 -14.969 1 97.75 98 GLU A C 1
ATOM 764 O O . GLU A 1 98 ? 19.062 -2.418 -14.297 1 97.75 98 GLU A O 1
ATOM 769 N N . PHE A 1 99 ? 16.828 -2.51 -14.578 1 98.19 99 PHE A N 1
ATOM 770 C CA . PHE A 1 99 ? 16.562 -1.992 -13.234 1 98.19 99 PHE A CA 1
ATOM 771 C C . PHE A 1 99 ? 17.188 -2.898 -12.18 1 98.19 99 PHE A C 1
ATOM 773 O O . PHE A 1 99 ? 17.922 -2.428 -11.305 1 98.19 99 PHE A O 1
ATOM 780 N N . TYR A 1 100 ? 16.922 -4.137 -12.273 1 98.5 100 TYR A N 1
ATOM 781 C CA . TYR A 1 100 ? 17.469 -5.125 -11.344 1 98.5 100 TYR A CA 1
ATOM 782 C C . TYR A 1 100 ? 18.984 -5.066 -11.305 1 98.5 100 TYR A C 1
ATOM 784 O O . TYR A 1 100 ? 19.594 -5.031 -10.234 1 98.5 100 TYR A O 1
ATOM 792 N N . GLN A 1 101 ? 19.609 -5.062 -12.414 1 98.38 101 GLN A N 1
ATOM 793 C CA . GLN A 1 101 ? 21.062 -5.043 -12.484 1 98.38 101 GLN A CA 1
ATOM 794 C C . GLN A 1 101 ? 21.625 -3.789 -11.82 1 98.38 101 GLN A C 1
ATOM 796 O O . GLN A 1 101 ? 22.688 -3.842 -11.188 1 98.38 101 GLN A O 1
ATOM 801 N N . ASN A 1 102 ? 20.938 -2.781 -11.938 1 98.06 102 ASN A N 1
ATOM 802 C CA . ASN A 1 102 ? 21.406 -1.498 -11.422 1 98.06 102 ASN A CA 1
ATOM 803 C C . ASN A 1 102 ? 21.344 -1.448 -9.898 1 98.06 102 ASN A C 1
ATOM 805 O O . ASN A 1 102 ? 22.141 -0.773 -9.258 1 98.06 102 ASN A O 1
ATOM 809 N N . ILE A 1 103 ? 20.375 -2.174 -9.32 1 98.31 103 ILE A N 1
ATOM 810 C CA . ILE A 1 103 ? 20.156 -1.871 -7.906 1 98.31 103 ILE A CA 1
ATOM 811 C C . ILE A 1 103 ? 20.484 -3.098 -7.059 1 98.31 103 ILE A C 1
ATOM 813 O O . ILE A 1 103 ? 20.594 -3.004 -5.836 1 98.31 103 ILE A O 1
ATOM 817 N N . ARG A 1 104 ? 20.641 -4.25 -7.641 1 98.38 104 ARG A N 1
ATOM 818 C CA . ARG A 1 104 ? 20.688 -5.508 -6.902 1 98.38 104 ARG A CA 1
ATOM 819 C C . ARG A 1 104 ? 21.828 -5.488 -5.879 1 98.38 104 ARG A C 1
ATOM 821 O O . ARG A 1 104 ? 21.703 -6.09 -4.809 1 98.38 104 ARG A O 1
ATOM 828 N N . SER A 1 105 ? 22.938 -4.797 -6.078 1 98.44 105 SER A N 1
ATOM 829 C CA . SER A 1 105 ? 24.078 -4.781 -5.18 1 98.44 105 SER A CA 1
ATOM 830 C C . SER A 1 105 ? 23.906 -3.748 -4.07 1 98.44 105 SER A C 1
ATOM 832 O O . SER A 1 105 ? 24.672 -3.721 -3.109 1 98.44 105 SER A O 1
ATOM 834 N N . LYS A 1 106 ? 22.859 -2.959 -4.16 1 98.69 106 LYS A N 1
ATOM 835 C CA . LYS A 1 106 ? 22.672 -1.839 -3.244 1 98.69 106 LYS A CA 1
ATOM 836 C C . LYS A 1 106 ? 21.484 -2.084 -2.316 1 98.69 106 LYS A C 1
ATOM 838 O O . LYS A 1 106 ? 21.188 -1.264 -1.443 1 98.69 106 LYS A O 1
ATOM 843 N N . VAL A 1 107 ? 20.828 -3.191 -2.553 1 98.81 107 VAL A N 1
ATOM 844 C CA . VAL A 1 107 ? 19.594 -3.432 -1.812 1 98.81 107 VAL A CA 1
ATOM 845 C C . VAL A 1 107 ? 19.609 -4.84 -1.225 1 98.81 107 VAL A C 1
ATOM 847 O O . VAL A 1 107 ? 20.453 -5.66 -1.587 1 98.81 107 VAL A O 1
ATOM 850 N N . ASP A 1 108 ? 18.703 -5.09 -0.273 1 98.81 108 ASP A N 1
ATOM 851 C CA . ASP A 1 108 ? 18.469 -6.414 0.289 1 98.81 108 ASP A CA 1
ATOM 852 C C . ASP A 1 108 ? 17.469 -7.199 -0.552 1 98.81 108 ASP A C 1
ATOM 854 O O . ASP A 1 108 ? 16.266 -7.102 -0.33 1 98.81 108 ASP A O 1
ATOM 858 N N . VAL A 1 109 ? 17.984 -7.953 -1.524 1 98.88 109 VAL A N 1
ATOM 859 C CA . VAL A 1 109 ? 17.125 -8.766 -2.379 1 98.88 109 VAL A CA 1
ATOM 860 C C . VAL A 1 109 ? 16.609 -9.977 -1.598 1 98.88 109 VAL A C 1
ATOM 862 O O . VAL A 1 109 ? 17.406 -10.805 -1.144 1 98.88 109 VAL A O 1
ATOM 865 N N . VAL A 1 110 ? 15.312 -10.102 -1.488 1 98.75 110 VAL A N 1
ATOM 866 C CA . VAL A 1 110 ? 14.781 -11.188 -0.673 1 98.75 110 VAL A CA 1
ATOM 867 C C . VAL A 1 110 ? 14.195 -12.273 -1.575 1 98.75 110 VAL A C 1
ATOM 869 O O . VAL A 1 110 ? 14 -13.414 -1.143 1 98.75 110 VAL A O 1
ATOM 872 N N . VAL A 1 111 ? 13.75 -11.945 -2.75 1 98.69 111 VAL A N 1
ATOM 873 C CA . VAL A 1 111 ? 13.43 -12.859 -3.84 1 98.69 111 VAL A CA 1
ATOM 874 C C . VAL A 1 111 ? 14.141 -12.414 -5.113 1 98.69 111 VAL A C 1
ATOM 876 O O . VAL A 1 111 ? 13.891 -11.32 -5.621 1 98.69 111 VAL A O 1
ATOM 879 N N . ASP A 1 112 ? 14.961 -13.258 -5.547 1 98.69 112 ASP A N 1
ATOM 880 C CA . ASP A 1 112 ? 15.742 -12.93 -6.73 1 98.69 112 ASP A CA 1
ATOM 881 C C . ASP A 1 112 ? 14.859 -12.859 -7.973 1 98.69 112 ASP A C 1
ATOM 883 O O . ASP A 1 112 ? 13.742 -13.383 -7.977 1 98.69 112 ASP A O 1
ATOM 887 N N . LEU A 1 113 ? 15.461 -12.148 -9.008 1 98.5 113 LEU A N 1
ATOM 888 C CA . LEU A 1 113 ? 14.742 -12.023 -10.273 1 98.5 113 LEU A CA 1
ATOM 889 C C . LEU A 1 113 ? 14.383 -13.398 -10.836 1 98.5 113 LEU A C 1
ATOM 891 O O . LEU A 1 113 ? 15.25 -14.273 -10.945 1 98.5 113 LEU A O 1
ATOM 895 N N . LYS A 1 114 ? 13.148 -13.594 -11.078 1 97.62 114 LYS A N 1
ATOM 896 C CA . LYS A 1 114 ? 12.664 -14.859 -11.617 1 97.62 114 LYS A CA 1
ATOM 897 C C . LYS A 1 114 ? 11.43 -14.656 -12.484 1 97.62 114 LYS A C 1
ATOM 899 O O . LYS A 1 114 ? 10.789 -13.609 -12.422 1 97.62 114 LYS A O 1
ATOM 904 N N . THR A 1 115 ? 11.133 -15.625 -13.336 1 96.12 115 THR A N 1
ATOM 905 C CA . THR A 1 115 ? 9.883 -15.656 -14.086 1 96.12 115 THR A CA 1
ATOM 906 C C . THR A 1 115 ? 8.875 -16.594 -13.422 1 96.12 115 THR A C 1
ATOM 908 O O . THR A 1 115 ? 9.203 -17.75 -13.141 1 96.12 115 THR A O 1
ATOM 911 N N . THR A 1 116 ? 7.758 -16.125 -13.156 1 92.44 116 THR A N 1
ATOM 912 C CA . THR A 1 116 ? 6.734 -16.922 -12.477 1 92.44 116 THR A CA 1
ATOM 913 C C . THR A 1 116 ? 5.992 -17.812 -13.477 1 92.44 116 THR A C 1
ATOM 915 O O . THR A 1 116 ? 6.102 -17.609 -14.688 1 92.44 116 THR A O 1
ATOM 918 N N . TRP A 1 117 ? 5.184 -18.719 -12.883 1 84 117 TRP A N 1
ATOM 919 C CA . TRP A 1 117 ? 4.426 -19.656 -13.703 1 84 117 TRP A CA 1
ATOM 920 C C . TRP A 1 117 ? 3.336 -18.938 -14.492 1 84 117 TRP A C 1
ATOM 922 O O . TRP A 1 117 ? 2.914 -19.406 -15.547 1 84 117 TRP A O 1
ATOM 932 N N . TYR A 1 118 ? 2.945 -17.797 -13.992 1 83.75 118 TYR A N 1
ATOM 933 C CA . TYR A 1 118 ? 1.881 -17.062 -14.672 1 83.75 118 TYR A CA 1
ATOM 934 C C . TYR A 1 118 ? 2.455 -16.016 -15.602 1 83.75 118 TYR A C 1
ATOM 936 O O . TYR A 1 118 ? 1.729 -15.133 -16.078 1 83.75 118 TYR A O 1
ATOM 944 N N . GLY A 1 119 ? 3.76 -15.914 -15.82 1 90.44 119 GLY A N 1
ATOM 945 C CA . GLY A 1 119 ? 4.352 -15.156 -16.922 1 90.44 119 GLY A CA 1
ATOM 946 C C . GLY A 1 119 ? 4.867 -13.797 -16.484 1 90.44 119 GLY A C 1
ATOM 947 O O . GLY A 1 119 ? 5.094 -12.922 -17.328 1 90.44 119 GLY A O 1
ATOM 948 N N . MET A 1 120 ? 5 -13.562 -15.273 1 94.88 120 MET A N 1
ATOM 949 C CA . MET A 1 120 ? 5.578 -12.312 -14.797 1 94.88 120 MET A CA 1
ATOM 950 C C . MET A 1 120 ? 7.039 -12.5 -14.398 1 94.88 120 MET A C 1
ATOM 952 O O . MET A 1 120 ? 7.391 -13.5 -13.78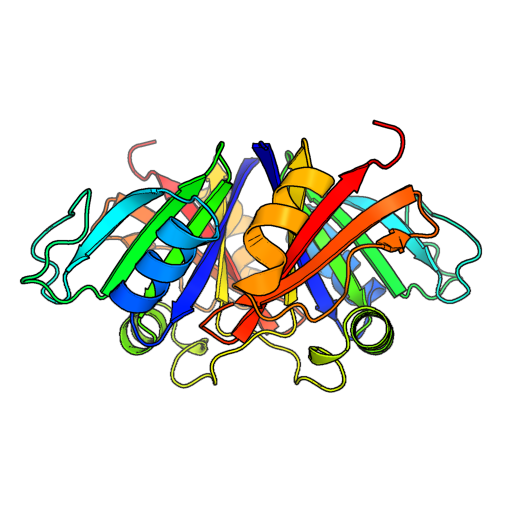1 1 94.88 120 MET A O 1
ATOM 956 N N . LYS A 1 121 ? 7.875 -11.625 -14.883 1 97.81 121 LYS A N 1
ATOM 957 C CA . LYS A 1 121 ? 9.227 -11.5 -14.336 1 97.81 121 LYS A CA 1
ATOM 958 C C . LYS A 1 121 ? 9.242 -10.547 -13.141 1 97.81 121 LYS A C 1
ATOM 960 O O . LYS A 1 121 ? 8.773 -9.414 -13.234 1 97.81 121 LYS A O 1
ATOM 965 N N . GLU A 1 122 ? 9.727 -11.039 -11.961 1 98.69 122 GLU A N 1
ATOM 966 C CA . GLU A 1 122 ? 9.594 -10.211 -10.766 1 98.69 122 GLU A CA 1
ATOM 967 C C . GLU A 1 122 ? 10.742 -10.461 -9.789 1 98.69 122 GLU A C 1
ATOM 969 O O . GLU A 1 122 ? 11.391 -11.508 -9.844 1 98.69 122 GLU A O 1
ATOM 974 N N . PHE A 1 123 ? 11.047 -9.539 -8.945 1 98.75 123 PHE A N 1
ATOM 975 C CA . PHE A 1 123 ? 11.93 -9.672 -7.789 1 98.75 123 PHE A CA 1
ATOM 976 C C . PHE A 1 123 ? 11.43 -8.82 -6.629 1 98.75 123 PHE A C 1
ATOM 978 O O . PHE A 1 123 ? 10.562 -7.969 -6.805 1 98.75 123 PHE A O 1
ATOM 985 N N . TYR A 1 124 ? 11.906 -9.141 -5.426 1 98.88 124 TYR A N 1
ATOM 986 C CA . TYR A 1 124 ? 11.477 -8.477 -4.203 1 98.88 124 TYR A CA 1
ATOM 987 C C . TYR A 1 124 ? 12.688 -8 -3.398 1 98.88 1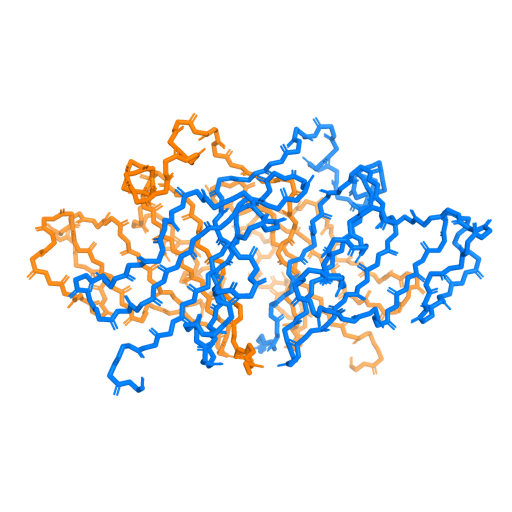24 TYR A C 1
ATOM 989 O O . TYR A 1 124 ? 13.695 -8.703 -3.303 1 98.88 124 TYR A O 1
ATOM 997 N N . ILE A 1 125 ? 12.555 -6.836 -2.811 1 98.94 125 ILE A N 1
ATOM 998 C CA . ILE A 1 125 ? 13.586 -6.32 -1.919 1 98.94 125 ILE A CA 1
ATOM 999 C C . ILE A 1 125 ? 12.969 -5.926 -0.583 1 98.94 125 ILE A C 1
ATOM 1001 O O . ILE A 1 125 ? 11.75 -5.742 -0.488 1 98.94 125 ILE A O 1
ATOM 1005 N N . ARG A 1 126 ? 13.75 -5.91 0.418 1 98.88 126 ARG A N 1
ATOM 1006 C CA . ARG A 1 126 ? 13.43 -5.273 1.691 1 98.88 126 ARG A CA 1
ATOM 1007 C C . ARG A 1 126 ? 14.055 -3.885 1.78 1 98.88 126 ARG A C 1
ATOM 1009 O O . ARG A 1 126 ? 15.273 -3.734 1.644 1 98.88 126 ARG A O 1
ATOM 1016 N N . ASP A 1 127 ? 13.25 -2.846 1.968 1 98.81 127 ASP A N 1
ATOM 1017 C CA . ASP A 1 127 ? 13.781 -1.488 1.959 1 98.81 127 ASP A CA 1
ATOM 1018 C C . ASP A 1 127 ? 14.492 -1.168 3.273 1 98.81 127 ASP A C 1
ATOM 1020 O O . ASP A 1 127 ? 14.602 -2.027 4.152 1 98.81 127 ASP A O 1
ATOM 1024 N N . CYS A 1 128 ? 14.984 0.008 3.459 1 98.75 128 CYS A N 1
ATOM 1025 C CA . CYS A 1 128 ? 15.797 0.432 4.594 1 98.75 128 CYS A CA 1
ATOM 1026 C C . CYS A 1 128 ? 14.961 0.501 5.867 1 98.75 128 CYS A C 1
ATOM 1028 O O . CYS A 1 128 ? 15.5 0.67 6.961 1 98.75 128 CYS A O 1
ATOM 1030 N N . ASN A 1 129 ? 13.641 0.307 5.773 1 98.62 129 ASN A N 1
ATOM 1031 C CA . ASN A 1 129 ? 12.742 0.343 6.922 1 98.62 129 ASN A CA 1
ATOM 1032 C C . ASN A 1 129 ? 12.125 -1.026 7.195 1 98.62 129 ASN A C 1
ATOM 1034 O O . ASN A 1 129 ? 11.352 -1.188 8.141 1 98.62 129 ASN A O 1
ATOM 1038 N N . GLY A 1 130 ? 12.359 -1.975 6.336 1 98.19 130 GLY A N 1
ATOM 1039 C CA . GLY A 1 130 ? 11.891 -3.332 6.559 1 98.19 130 GLY A CA 1
ATOM 1040 C C . GLY A 1 130 ? 10.672 -3.688 5.73 1 98.19 130 GLY A C 1
ATOM 1041 O O . GLY A 1 130 ? 10.164 -4.809 5.812 1 98.19 130 GLY A O 1
ATOM 1042 N N . TYR A 1 131 ? 10.148 -2.809 4.941 1 98.75 131 TYR A N 1
ATOM 1043 C CA . TYR A 1 131 ? 8.992 -3.09 4.09 1 98.75 131 TYR A CA 1
ATOM 1044 C C . TYR A 1 131 ? 9.422 -3.844 2.834 1 98.75 131 TYR A C 1
ATOM 1046 O O . TYR A 1 131 ? 10.516 -3.635 2.316 1 98.75 131 TYR A O 1
ATOM 1054 N N . ILE A 1 132 ? 8.523 -4.652 2.32 1 98.88 132 ILE A N 1
ATOM 1055 C CA . ILE A 1 132 ? 8.836 -5.473 1.157 1 98.88 132 ILE A CA 1
ATOM 1056 C C . ILE A 1 132 ? 8.281 -4.816 -0.104 1 98.88 132 ILE A C 1
ATOM 1058 O O . ILE A 1 132 ? 7.074 -4.59 -0.216 1 98.88 132 ILE A O 1
ATOM 1062 N N . LEU A 1 133 ? 9.109 -4.484 -0.999 1 98.94 133 LEU A N 1
ATOM 1063 C CA . LEU A 1 133 ? 8.758 -3.941 -2.307 1 98.94 133 LEU A CA 1
ATOM 1064 C C . LEU A 1 133 ? 8.93 -4.992 -3.396 1 98.94 133 LEU A C 1
ATOM 1066 O O . LEU A 1 133 ? 9.906 -5.746 -3.393 1 98.94 133 LEU A O 1
ATOM 1070 N N . ALA A 1 134 ? 8.023 -5.02 -4.262 1 98.88 134 ALA A N 1
ATOM 1071 C CA . ALA A 1 134 ? 8.07 -5.922 -5.41 1 98.88 134 ALA A CA 1
ATOM 1072 C C . ALA A 1 134 ? 8.094 -5.141 -6.723 1 98.88 134 ALA A C 1
ATOM 1074 O O . ALA A 1 134 ? 7.41 -4.125 -6.859 1 98.88 134 ALA A O 1
ATOM 1075 N N . PHE A 1 135 ? 8.859 -5.602 -7.621 1 98.75 135 PHE A N 1
ATOM 1076 C CA . PHE A 1 135 ? 8.906 -5.07 -8.977 1 98.75 135 PHE A CA 1
ATOM 1077 C C . PHE A 1 135 ? 8.648 -6.172 -10 1 98.75 135 PHE A C 1
ATOM 1079 O O . PHE A 1 135 ? 9.211 -7.266 -9.898 1 98.75 135 PHE A O 1
ATOM 1086 N N . ALA A 1 136 ? 7.793 -5.852 -10.945 1 98.44 136 ALA A N 1
ATOM 1087 C CA . ALA A 1 136 ? 7.391 -6.914 -11.867 1 98.44 136 ALA A CA 1
ATOM 1088 C C . ALA A 1 136 ? 7.137 -6.359 -13.266 1 98.44 136 ALA A C 1
ATOM 1090 O O . ALA A 1 136 ? 6.738 -5.203 -13.422 1 98.44 136 ALA A O 1
ATOM 1091 N N . GLU A 1 137 ? 7.359 -7.129 -14.227 1 98.12 137 GLU A N 1
ATOM 1092 C CA . GLU A 1 137 ? 7.133 -6.844 -15.641 1 98.12 137 GLU A CA 1
ATOM 1093 C C . GLU A 1 137 ? 6.613 -8.078 -16.375 1 98.12 137 GLU A C 1
ATOM 1095 O O . GLU A 1 137 ? 7.07 -9.195 -16.125 1 98.12 137 GLU A O 1
ATOM 1100 N N . ASN A 1 138 ? 5.66 -7.836 -17.312 1 94.38 138 ASN A N 1
ATOM 1101 C CA . ASN A 1 138 ? 5.227 -8.953 -18.141 1 94.38 138 ASN A CA 1
ATOM 1102 C C . ASN A 1 138 ? 6.379 -9.539 -18.938 1 94.38 138 ASN A C 1
ATOM 1104 O O . ASN A 1 138 ? 7.125 -8.797 -19.594 1 94.38 138 ASN A O 1
ATOM 1108 N N . SER A 1 139 ? 6.586 -10.766 -18.891 1 85.44 139 SER A N 1
ATOM 1109 C CA . SER A 1 139 ? 7.73 -11.43 -19.516 1 85.44 139 SER A CA 1
ATOM 1110 C C . SER A 1 139 ? 7.629 -11.398 -21.031 1 85.44 139 SER A C 1
ATOM 1112 O O . SER A 1 139 ? 8.641 -11.531 -21.734 1 85.44 139 SER A O 1
ATOM 1114 N N . ASN A 1 140 ? 6.484 -11.422 -21.609 1 74.06 140 ASN A N 1
ATOM 1115 C CA . ASN A 1 140 ? 6.336 -11.422 -23.062 1 74.06 140 ASN A CA 1
ATOM 1116 C C . ASN A 1 140 ? 6.684 -10.062 -23.656 1 74.06 140 ASN A C 1
ATOM 1118 O O . ASN A 1 140 ? 6.746 -9.914 -24.875 1 74.06 140 ASN A O 1
ATOM 1122 N N . GLU A 1 141 ? 7 -9.023 -22.922 1 58 141 GLU A N 1
ATOM 1123 C CA . GLU A 1 141 ? 7.402 -7.719 -23.453 1 58 141 GLU A CA 1
ATOM 1124 C C . GLU A 1 141 ? 8.914 -7.527 -23.344 1 58 141 GLU A C 1
ATOM 1126 O O . GLU A 1 141 ? 9.539 -8 -22.391 1 58 141 GLU A O 1
ATOM 1131 N N . MET B 1 1 ? 13.953 2.674 -17.656 1 91.06 1 MET B N 1
ATOM 1132 C CA . MET B 1 1 ? 13.117 2.016 -16.672 1 91.06 1 MET B CA 1
ATOM 1133 C C . MET B 1 1 ? 12 2.943 -16.188 1 91.06 1 MET B C 1
ATOM 1135 O O . MET B 1 1 ? 12.234 4.125 -15.945 1 91.06 1 MET B O 1
ATOM 1139 N N . LYS B 1 2 ? 10.75 2.438 -16.203 1 97.19 2 LYS B N 1
ATOM 1140 C CA . LYS B 1 2 ? 9.586 3.225 -15.812 1 97.19 2 LYS B CA 1
ATOM 1141 C C . LYS B 1 2 ? 8.648 2.422 -14.914 1 97.19 2 LYS B C 1
ATOM 1143 O O . LYS B 1 2 ? 8.336 1.268 -15.211 1 97.19 2 LYS B O 1
ATOM 1148 N N . LEU B 1 3 ? 8.305 3.025 -13.797 1 98.19 3 LEU B N 1
ATOM 1149 C CA . LEU B 1 3 ? 7.254 2.418 -12.992 1 98.19 3 LEU B CA 1
ATOM 1150 C C . LEU B 1 3 ? 5.883 2.648 -13.617 1 98.19 3 LEU B C 1
ATOM 1152 O O . LEU B 1 3 ? 5.652 3.678 -14.258 1 98.19 3 LEU B O 1
ATOM 1156 N N . THR B 1 4 ? 4.977 1.787 -13.422 1 96.88 4 THR B N 1
ATOM 1157 C CA . THR B 1 4 ? 3.672 1.945 -14.062 1 96.88 4 THR B CA 1
ATOM 1158 C C . THR B 1 4 ? 2.564 2.027 -13.016 1 96.88 4 THR B C 1
ATOM 1160 O O . THR B 1 4 ? 1.752 2.955 -13.039 1 96.88 4 THR B O 1
ATOM 1163 N N . LYS B 1 5 ? 2.389 1.056 -12.125 1 97.5 5 LYS B N 1
ATOM 1164 C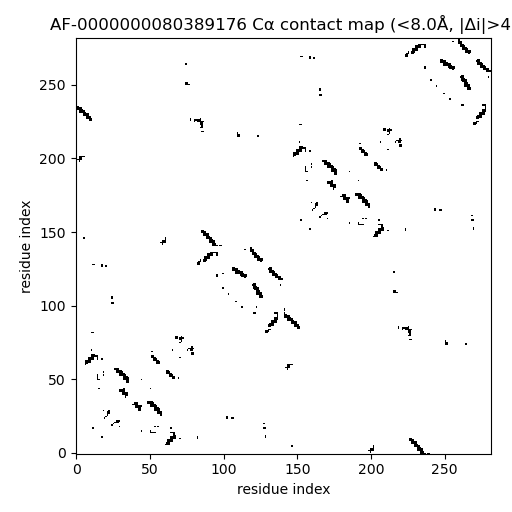 CA . LYS B 1 5 ? 1.301 1.054 -11.148 1 97.5 5 LYS B CA 1
ATOM 1165 C C . LYS B 1 5 ? 1.724 0.364 -9.852 1 97.5 5 LYS B C 1
ATOM 1167 O O . LYS B 1 5 ? 2.432 -0.645 -9.883 1 97.5 5 LYS B O 1
ATOM 1172 N N . LEU B 1 6 ? 1.316 0.948 -8.766 1 98.69 6 LEU B N 1
ATOM 1173 C CA . LEU B 1 6 ? 1.505 0.315 -7.461 1 98.69 6 LEU B CA 1
ATOM 1174 C C . LEU B 1 6 ? 0.234 -0.399 -7.016 1 98.69 6 LEU B C 1
ATOM 1176 O O . LEU B 1 6 ? -0.856 0.176 -7.062 1 98.69 6 LEU B O 1
ATOM 1180 N N . THR B 1 7 ? 0.328 -1.667 -6.648 1 98.81 7 THR B N 1
ATOM 1181 C CA . THR B 1 7 ? -0.763 -2.5 -6.152 1 98.81 7 THR B CA 1
ATOM 1182 C C . THR B 1 7 ? -0.322 -3.297 -4.93 1 98.81 7 THR B C 1
ATOM 1184 O O . THR B 1 7 ? 0.444 -4.254 -5.051 1 98.81 7 THR B O 1
ATOM 1187 N N . PRO B 1 8 ? -0.807 -2.986 -3.771 1 98.88 8 PRO B N 1
ATOM 1188 C CA . PRO B 1 8 ? -0.411 -3.777 -2.604 1 98.88 8 PRO B CA 1
ATOM 1189 C C . PRO B 1 8 ? -0.999 -5.1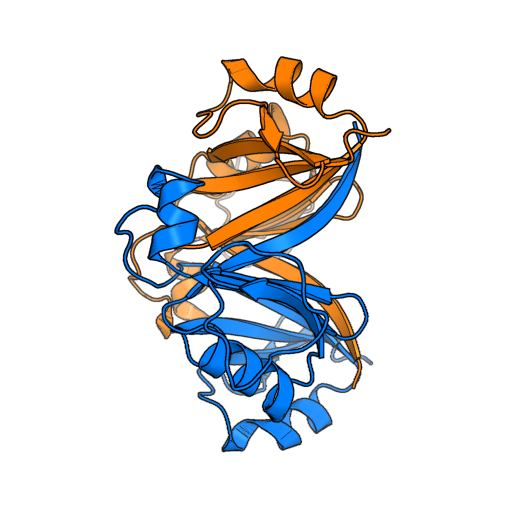88 -2.619 1 98.88 8 PRO B C 1
ATOM 1191 O O . PRO B 1 8 ? -2.129 -5.383 -3.072 1 98.88 8 PRO B O 1
ATOM 1194 N N . ASN B 1 9 ? -0.205 -6.121 -2.148 1 98.88 9 ASN B N 1
ATOM 1195 C CA . ASN B 1 9 ? -0.636 -7.488 -1.887 1 98.88 9 ASN B CA 1
ATOM 1196 C C . ASN B 1 9 ? -0.68 -7.785 -0.391 1 98.88 9 ASN B C 1
ATOM 1198 O O . ASN B 1 9 ? 0.364 -7.914 0.252 1 98.88 9 ASN B O 1
ATOM 1202 N N . PHE B 1 10 ? -1.875 -7.902 0.141 1 98.88 10 PHE B N 1
ATOM 1203 C CA . PHE B 1 10 ? -2.098 -8.094 1.569 1 98.88 10 PHE B CA 1
ATOM 1204 C C . PHE B 1 10 ? -2.119 -9.578 1.92 1 98.88 10 PHE B C 1
ATOM 1206 O O . PHE B 1 10 ? -2.842 -10.352 1.296 1 98.88 10 PHE B O 1
ATOM 1213 N N . ALA B 1 11 ? -1.343 -9.922 2.936 1 98.81 11 ALA B N 1
ATOM 1214 C CA . ALA B 1 11 ? -1.549 -11.242 3.521 1 98.81 11 ALA B CA 1
ATOM 1215 C C . ALA B 1 11 ? -2.85 -11.289 4.316 1 98.81 11 ALA B C 1
ATOM 1217 O O . ALA B 1 11 ? -3.115 -10.414 5.141 1 98.81 11 ALA B O 1
ATOM 1218 N N . VAL B 1 12 ? -3.627 -12.273 4.066 1 98.75 12 VAL B N 1
ATOM 1219 C CA . VAL B 1 12 ? -4.883 -12.43 4.789 1 98.75 12 VAL B CA 1
ATOM 1220 C C . VAL B 1 12 ? -5.074 -13.891 5.191 1 98.75 12 VAL B C 1
ATOM 1222 O O . VAL B 1 12 ? -4.453 -14.789 4.613 1 98.75 12 VAL B O 1
ATOM 1225 N N . LYS B 1 13 ? -5.938 -14.164 6.164 1 97.5 13 LYS B N 1
ATOM 1226 C CA . LYS B 1 13 ? -6.184 -15.523 6.633 1 97.5 13 LYS B CA 1
ATOM 1227 C C . LYS B 1 13 ? -7.266 -16.203 5.801 1 97.5 13 LYS B C 1
ATOM 1229 O O . LYS B 1 13 ? -7.234 -17.422 5.609 1 97.5 13 LYS B O 1
ATOM 1234 N N . ASP B 1 14 ? -8.266 -15.438 5.34 1 97.56 14 ASP B N 1
ATOM 1235 C CA . ASP B 1 14 ? -9.453 -15.961 4.664 1 97.56 14 ASP B CA 1
ATOM 1236 C C . ASP B 1 14 ? -9.805 -15.117 3.441 1 97.56 14 ASP B C 1
ATOM 1238 O O . ASP B 1 14 ? -10.352 -14.023 3.572 1 97.56 14 ASP B O 1
ATOM 1242 N N . ILE B 1 15 ? -9.594 -15.688 2.238 1 98.5 15 ILE B N 1
ATOM 1243 C CA . ILE B 1 15 ? -9.789 -14.953 0.988 1 98.5 15 ILE B CA 1
ATOM 1244 C C . ILE B 1 15 ? -11.266 -14.633 0.797 1 98.5 15 ILE B C 1
ATOM 1246 O O . ILE B 1 15 ? -11.617 -13.5 0.457 1 98.5 15 ILE B O 1
ATOM 1250 N N . ARG B 1 16 ? -12.117 -15.562 1.029 1 98.06 16 ARG B N 1
ATOM 1251 C CA . ARG B 1 16 ? -13.539 -15.375 0.79 1 98.06 16 ARG B CA 1
ATOM 1252 C C . ARG B 1 16 ? -14.109 -14.273 1.68 1 98.06 16 ARG B C 1
ATOM 1254 O O . ARG B 1 16 ? -14.844 -13.406 1.209 1 98.06 16 ARG B O 1
ATOM 1261 N N . LYS B 1 17 ? -13.797 -14.359 2.941 1 98 17 LYS B N 1
ATOM 1262 C CA . LYS B 1 17 ? -14.25 -13.336 3.875 1 98 17 LYS B CA 1
ATOM 1263 C C . LYS B 1 17 ? -13.742 -11.953 3.463 1 98 17 LYS B C 1
ATOM 1265 O O . LYS B 1 17 ? -14.484 -10.969 3.521 1 98 17 LYS B O 1
ATOM 1270 N N . THR B 1 18 ? -12.5 -11.891 3.061 1 98.75 18 THR B N 1
ATOM 1271 C CA . THR B 1 18 ? -11.898 -10.625 2.652 1 98.75 18 THR B CA 1
ATOM 1272 C C . THR B 1 18 ? -12.594 -10.07 1.407 1 98.75 18 THR B C 1
ATOM 1274 O O . THR B 1 18 ? -12.984 -8.906 1.371 1 98.75 18 THR B O 1
ATOM 1277 N N . VAL B 1 19 ? -12.75 -10.898 0.431 1 98.62 19 VAL B N 1
ATOM 1278 C CA . VAL B 1 19 ? -13.391 -10.492 -0.814 1 98.62 19 VAL B CA 1
ATOM 1279 C C . VAL B 1 19 ? -14.812 -9.992 -0.529 1 98.62 19 VAL B C 1
ATOM 1281 O O . VAL B 1 19 ? -15.227 -8.961 -1.05 1 98.62 19 VAL B O 1
ATOM 1284 N N . SER B 1 20 ? -15.547 -10.695 0.31 1 98.38 20 SER B N 1
ATOM 1285 C CA . SER B 1 20 ? -16.906 -10.297 0.645 1 98.38 20 SER B CA 1
ATOM 1286 C C . SER B 1 20 ? -16.938 -8.906 1.278 1 98.38 20 SER B C 1
ATOM 1288 O O . SER B 1 20 ? -17.781 -8.078 0.939 1 98.38 20 SER B O 1
ATOM 1290 N N . TYR B 1 21 ? -16.047 -8.664 2.158 1 98.81 21 TYR B N 1
ATOM 1291 C CA . TYR B 1 21 ? -15.945 -7.367 2.816 1 98.81 21 TYR B CA 1
ATOM 1292 C C . TYR B 1 21 ? -15.711 -6.258 1.799 1 98.81 21 TYR B C 1
ATOM 1294 O O . TYR B 1 21 ? -16.438 -5.258 1.781 1 98.81 21 TYR B O 1
ATOM 1302 N N . TYR B 1 22 ? -14.711 -6.406 0.925 1 98.88 22 TYR B N 1
ATOM 1303 C CA . TYR B 1 22 ? -14.32 -5.367 -0.02 1 98.88 22 TYR B CA 1
ATOM 1304 C C . TYR B 1 22 ? -15.359 -5.207 -1.123 1 98.88 22 TYR B C 1
ATOM 1306 O O . TYR B 1 22 ? -15.555 -4.109 -1.65 1 98.88 22 TYR B O 1
ATOM 1314 N N . GLN B 1 23 ? -16 -6.289 -1.452 1 98.38 23 GLN B N 1
ATOM 1315 C CA . GLN B 1 23 ? -17.031 -6.227 -2.486 1 98.38 23 GLN B CA 1
ATOM 1316 C C . GLN B 1 23 ? -18.312 -5.609 -1.949 1 98.38 23 GLN B C 1
ATOM 1318 O O . GLN B 1 23 ? -18.828 -4.641 -2.514 1 98.38 23 GLN B O 1
ATOM 1323 N N . ASP B 1 24 ? -18.797 -6.074 -0.825 1 98.25 24 ASP B N 1
ATOM 1324 C CA . ASP B 1 24 ? -20.125 -5.719 -0.325 1 98.25 24 ASP B CA 1
ATOM 1325 C C . ASP B 1 24 ? -20.109 -4.355 0.362 1 98.25 24 ASP B C 1
ATOM 1327 O O . ASP B 1 24 ? -21.094 -3.617 0.319 1 98.25 24 ASP B O 1
ATOM 1331 N N . ILE B 1 25 ? -19 -4.02 0.977 1 98.56 25 ILE B N 1
ATOM 1332 C CA . ILE B 1 25 ? -18.969 -2.805 1.783 1 98.56 25 ILE B CA 1
ATOM 1333 C C . ILE B 1 25 ? -18.234 -1.703 1.023 1 98.56 25 ILE B C 1
ATOM 1335 O O . ILE B 1 25 ? -18.688 -0.556 0.992 1 98.56 25 ILE B O 1
ATOM 1339 N N . LEU B 1 26 ? -17.125 -2.068 0.354 1 98.62 26 LEU B N 1
ATOM 1340 C CA . LEU B 1 26 ? -16.266 -1.023 -0.186 1 98.62 26 LEU B CA 1
ATOM 1341 C C . LEU B 1 26 ? -16.438 -0.902 -1.695 1 98.62 26 LEU B C 1
ATOM 1343 O O . LEU B 1 26 ? -15.906 0.019 -2.314 1 98.62 26 LEU B O 1
ATOM 1347 N N . GLY B 1 27 ? -17.125 -1.835 -2.326 1 98.38 27 GLY B N 1
ATOM 1348 C CA . GLY B 1 27 ? -17.547 -1.682 -3.707 1 98.38 27 GLY B CA 1
ATOM 1349 C C . GLY B 1 27 ? -16.516 -2.166 -4.711 1 98.38 27 GLY B C 1
ATOM 1350 O O . GLY B 1 27 ? -16.609 -1.843 -5.898 1 98.38 27 GLY B O 1
ATOM 1351 N N . PHE B 1 28 ? -15.539 -2.912 -4.277 1 98.69 28 PHE B N 1
ATOM 1352 C CA . PHE B 1 28 ? -14.578 -3.5 -5.207 1 98.69 28 PHE B CA 1
ATOM 1353 C C . PHE B 1 28 ? -15.195 -4.688 -5.938 1 98.69 28 PHE B C 1
ATOM 1355 O O . PHE B 1 28 ? -16.172 -5.27 -5.473 1 98.69 28 PHE B O 1
ATOM 1362 N N . THR B 1 29 ? -14.555 -4.984 -7.102 1 98.56 29 THR B N 1
ATOM 1363 C CA . THR B 1 29 ? -14.969 -6.16 -7.859 1 98.56 29 THR B CA 1
ATOM 1364 C C . THR B 1 29 ? -13.789 -7.105 -8.078 1 98.56 29 THR B C 1
ATOM 1366 O O . THR B 1 29 ? -12.648 -6.664 -8.203 1 98.56 29 THR B O 1
ATOM 1369 N N . VAL B 1 30 ? -14.078 -8.438 -8.156 1 98.56 30 VAL B N 1
ATOM 1370 C CA . VAL B 1 30 ? -13.031 -9.438 -8.359 1 98.56 30 VAL B CA 1
ATOM 1371 C C . VAL B 1 30 ? -12.562 -9.414 -9.812 1 98.56 30 VAL B C 1
ATOM 1373 O O . VAL B 1 30 ? -13.383 -9.484 -10.734 1 98.56 30 VAL B O 1
ATOM 1376 N N . LEU B 1 31 ? -11.328 -9.281 -10.023 1 98.06 31 LEU B N 1
ATOM 1377 C CA . LEU B 1 31 ? -10.734 -9.391 -11.352 1 98.06 31 LEU B CA 1
ATOM 1378 C C . LEU B 1 31 ? -10.297 -10.828 -11.633 1 98.06 31 LEU B C 1
ATOM 1380 O O . LEU B 1 31 ? -10.469 -11.328 -12.742 1 98.06 31 LEU B O 1
ATOM 1384 N N . MET B 1 32 ? -9.742 -11.406 -10.609 1 97.5 32 MET B N 1
ATOM 1385 C CA . MET B 1 32 ? -9.281 -12.781 -10.719 1 97.5 32 MET B CA 1
ATOM 1386 C C . MET B 1 32 ? -9.086 -13.406 -9.344 1 97.5 32 MET B C 1
ATOM 1388 O O . MET B 1 32 ? -8.914 -12.695 -8.352 1 97.5 32 MET B O 1
ATOM 1392 N N . ALA B 1 33 ? -9.07 -14.727 -9.297 1 97.31 33 ALA B N 1
ATOM 1393 C CA . ALA B 1 33 ? -8.828 -15.508 -8.094 1 97.31 33 ALA B CA 1
ATOM 1394 C C . ALA B 1 33 ? -8.148 -16.828 -8.422 1 97.31 33 ALA B C 1
ATOM 1396 O O . ALA B 1 33 ? -8.367 -17.406 -9.5 1 97.31 33 ALA B O 1
ATOM 1397 N N . VAL B 1 34 ? -7.355 -17.266 -7.52 1 96.06 34 VAL B N 1
ATOM 1398 C CA . VAL B 1 34 ? -6.641 -18.516 -7.711 1 96.06 34 VAL B CA 1
ATOM 1399 C C . VAL B 1 34 ? -7.047 -19.516 -6.625 1 96.06 34 VAL B C 1
ATOM 1401 O O . VAL B 1 34 ? -6.855 -19.25 -5.434 1 96.06 34 VAL B O 1
ATOM 1404 N N . PRO B 1 35 ? -7.574 -20.703 -7.043 1 94.88 35 PRO B N 1
ATOM 1405 C CA . PRO B 1 35 ? -7.906 -21.734 -6.062 1 94.88 35 PRO B CA 1
ATOM 1406 C C . PRO B 1 35 ? -6.672 -22.328 -5.391 1 94.88 35 PRO B C 1
ATOM 1408 O O . PRO B 1 35 ? -5.566 -22.234 -5.93 1 94.88 35 PRO B O 1
ATOM 1411 N N . GLU B 1 36 ? -6.883 -22.953 -4.277 1 93.94 36 GLU B N 1
ATOM 1412 C CA . GLU B 1 36 ? -5.809 -23.516 -3.461 1 93.94 36 GLU B CA 1
ATOM 1413 C C . GLU B 1 36 ? -5.043 -24.594 -4.219 1 93.94 36 GLU B C 1
ATOM 1415 O O . GLU B 1 36 ? -3.836 -24.766 -4.027 1 93.94 36 GLU B O 1
ATOM 1420 N N . ASP B 1 37 ? -5.699 -25.312 -5.098 1 88.44 37 ASP B N 1
ATOM 1421 C CA . ASP B 1 37 ? -5.047 -26.391 -5.824 1 88.44 37 ASP B CA 1
ATOM 1422 C C . ASP B 1 37 ? -4.332 -25.875 -7.066 1 88.44 37 ASP B C 1
ATOM 1424 O O . ASP B 1 37 ? -3.719 -26.641 -7.809 1 88.44 37 ASP B O 1
ATOM 1428 N N . LYS B 1 38 ? -4.445 -24.609 -7.324 1 86.88 38 LYS B N 1
ATOM 1429 C CA . LYS B 1 38 ? -3.781 -23.922 -8.43 1 86.88 38 LYS B CA 1
ATOM 1430 C C . LYS B 1 38 ? -4.191 -24.516 -9.773 1 86.88 38 LYS B C 1
ATOM 1432 O O . LYS B 1 38 ? -3.379 -24.609 -10.695 1 86.88 38 LYS B O 1
ATOM 1437 N N . SER B 1 39 ? -5.406 -24.938 -9.836 1 85.75 39 SER B N 1
ATOM 1438 C CA . SER B 1 39 ? -5.914 -25.609 -11.016 1 85.75 39 SER B CA 1
ATOM 1439 C C . SER B 1 39 ? -6.184 -24.641 -12.156 1 85.75 39 SER B C 1
ATOM 1441 O O . SER B 1 39 ? -6.344 -25.031 -13.305 1 85.75 39 SER B O 1
ATOM 1443 N N . GLY B 1 40 ? -6.168 -23.344 -11.828 1 86.75 40 GLY B N 1
ATOM 1444 C CA . GLY B 1 40 ? -6.453 -22.312 -12.82 1 86.75 40 GLY B CA 1
ATOM 1445 C C . GLY B 1 40 ? -6.719 -20.953 -12.211 1 86.75 40 GLY B C 1
ATOM 1446 O O . GLY B 1 40 ? -6.254 -20.656 -11.102 1 86.75 40 GLY B O 1
ATOM 1447 N N . ILE B 1 41 ? -7.355 -20.094 -13.062 1 91.38 41 ILE B N 1
ATOM 1448 C CA . ILE B 1 41 ? -7.742 -18.75 -12.664 1 91.38 41 ILE B CA 1
ATOM 1449 C C . ILE B 1 41 ? -9.242 -18.562 -12.852 1 91.38 41 ILE B C 1
ATOM 1451 O O . ILE B 1 41 ? -9.789 -18.891 -13.906 1 91.38 41 ILE B O 1
ATOM 1455 N N . ASP B 1 42 ? -9.883 -18.109 -11.781 1 93.88 42 ASP B N 1
ATOM 1456 C CA . ASP B 1 42 ? -11.305 -17.781 -11.82 1 93.88 42 ASP B CA 1
ATOM 1457 C C . ASP B 1 42 ? -11.531 -16.281 -11.883 1 93.88 42 ASP B C 1
ATOM 1459 O O . ASP B 1 42 ? -10.703 -15.508 -11.383 1 93.88 42 ASP B O 1
ATOM 1463 N N . ASN B 1 43 ? -12.648 -15.812 -12.461 1 93.94 43 ASN B N 1
ATOM 1464 C CA . ASN B 1 43 ? -12.977 -14.391 -12.516 1 93.94 43 ASN B CA 1
ATOM 1465 C C . ASN B 1 43 ? -13.992 -14 -11.445 1 93.94 43 ASN B C 1
ATOM 1467 O O . ASN B 1 43 ? -14.352 -12.836 -11.32 1 93.94 43 ASN B O 1
ATOM 1471 N N . GLU B 1 44 ? -14.469 -14.984 -10.727 1 93.38 44 GLU B N 1
ATOM 1472 C CA . GLU B 1 44 ? -15.336 -14.828 -9.555 1 93.38 44 GLU B CA 1
ATOM 1473 C C . GLU B 1 44 ? -15.125 -15.969 -8.562 1 93.38 44 GLU B C 1
ATOM 1475 O O . GLU B 1 44 ? -14.586 -17.016 -8.914 1 93.38 44 GLU B O 1
ATOM 1480 N N . LEU B 1 45 ? -15.484 -15.758 -7.352 1 94.75 45 LEU B N 1
ATOM 1481 C CA . LEU B 1 45 ? -15.359 -16.844 -6.383 1 94.75 45 LEU B CA 1
ATOM 1482 C C . LEU B 1 45 ? -16.469 -17.875 -6.574 1 94.75 45 LEU B C 1
ATOM 1484 O O . LEU B 1 45 ? -17.625 -17.516 -6.801 1 94.75 45 LEU B O 1
ATOM 1488 N N . ASP B 1 46 ? -15.984 -19.062 -6.531 1 90.69 46 ASP B N 1
ATOM 1489 C CA . ASP B 1 46 ? -16.891 -20.203 -6.594 1 90.69 46 ASP B CA 1
ATOM 1490 C C . ASP B 1 46 ? -17.078 -20.844 -5.215 1 90.69 46 ASP B C 1
ATOM 1492 O O . ASP B 1 46 ? -16.094 -21.141 -4.531 1 90.69 46 ASP B O 1
ATOM 1496 N N . GLY B 1 47 ? -18.328 -20.984 -4.73 1 86.81 47 GLY B N 1
ATOM 1497 C CA . GLY B 1 47 ? -18.656 -21.516 -3.412 1 86.81 47 GLY B CA 1
ATOM 1498 C C . GLY B 1 47 ? -18.031 -22.875 -3.139 1 86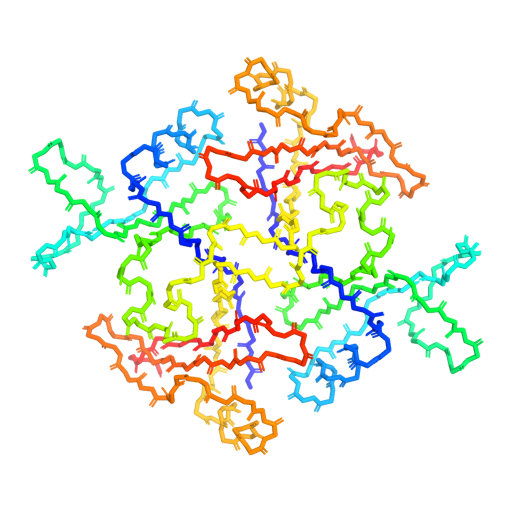.81 47 GLY B C 1
ATOM 1499 O O . GLY B 1 47 ? -17.891 -23.266 -1.98 1 86.81 47 GLY B O 1
ATOM 1500 N N . ASN B 1 48 ? -17.562 -23.578 -4.078 1 87.56 48 ASN B N 1
ATOM 1501 C CA . ASN B 1 48 ? -17.047 -24.922 -3.943 1 87.56 48 ASN B CA 1
ATOM 1502 C C . ASN B 1 48 ? -15.523 -24.938 -3.793 1 87.56 48 ASN B C 1
ATOM 1504 O O . ASN B 1 48 ? -14.93 -25.984 -3.514 1 87.56 48 ASN B O 1
ATOM 1508 N N . ASN B 1 49 ? -14.969 -23.828 -3.986 1 91.19 49 ASN B N 1
ATOM 1509 C CA . ASN B 1 49 ? -13.508 -23.766 -3.986 1 91.19 49 ASN B CA 1
ATOM 1510 C C . ASN B 1 49 ? -12.977 -22.984 -2.799 1 91.19 49 ASN B C 1
ATOM 1512 O O . ASN B 1 49 ? -13.625 -22.031 -2.336 1 91.19 49 ASN B O 1
ATOM 1516 N N . THR B 1 50 ? -11.836 -23.469 -2.352 1 95 50 THR B N 1
ATOM 1517 C CA . THR B 1 50 ? -11.008 -22.656 -1.472 1 95 50 THR B CA 1
ATOM 1518 C C . THR B 1 50 ? -9.977 -21.875 -2.273 1 95 50 THR B C 1
ATOM 1520 O O . THR B 1 50 ? -9.352 -22.406 -3.193 1 95 50 THR B O 1
ATOM 1523 N N . TYR B 1 51 ? -9.852 -20.594 -1.901 1 97.19 51 TYR B N 1
ATOM 1524 C CA . TYR B 1 51 ? -8.969 -19.75 -2.697 1 97.19 51 TYR B CA 1
ATOM 1525 C C . TYR B 1 51 ? -7.75 -19.312 -1.885 1 97.19 51 TYR B C 1
ATOM 1527 O O . TYR B 1 51 ? -7.836 -19.156 -0.665 1 97.19 51 TYR B O 1
ATOM 1535 N N . ILE B 1 52 ? -6.625 -19.078 -2.545 1 97.25 52 ILE B N 1
ATOM 1536 C CA . ILE B 1 52 ? -5.402 -18.641 -1.874 1 97.25 52 ILE B CA 1
ATOM 1537 C C . ILE B 1 52 ? -5.02 -17.25 -2.352 1 97.25 52 ILE B C 1
ATOM 1539 O O . ILE B 1 52 ? -4.121 -16.609 -1.791 1 97.25 52 ILE B O 1
ATOM 1543 N N . TYR B 1 53 ? -5.691 -16.781 -3.322 1 97.94 53 TYR B N 1
ATOM 1544 C CA . TYR B 1 53 ? -5.371 -15.469 -3.885 1 97.94 53 TYR B CA 1
ATOM 1545 C C . TYR B 1 53 ? -6.594 -14.844 -4.543 1 97.94 53 TYR B C 1
ATOM 1547 O O . TYR B 1 53 ? -7.406 -15.547 -5.152 1 97.94 53 TYR B O 1
ATOM 1555 N N . ALA B 1 54 ? -6.707 -13.531 -4.5 1 98.56 54 ALA B N 1
ATOM 1556 C CA . ALA B 1 54 ? -7.668 -12.75 -5.266 1 98.56 54 ALA B CA 1
ATOM 1557 C C . ALA B 1 54 ? -7.125 -11.352 -5.566 1 98.56 54 ALA B C 1
ATOM 1559 O O . ALA B 1 54 ? -6.426 -10.758 -4.738 1 98.56 54 ALA B O 1
ATOM 1560 N N . MET B 1 55 ? -7.43 -10.875 -6.711 1 98.69 55 MET B N 1
ATOM 1561 C CA . MET B 1 55 ? -7.199 -9.484 -7.098 1 98.69 55 MET B CA 1
ATOM 1562 C C . MET B 1 55 ? -8.523 -8.766 -7.355 1 98.69 55 MET B C 1
ATOM 1564 O O . MET B 1 55 ? -9.406 -9.305 -8.031 1 98.69 55 MET B O 1
ATOM 1568 N N . MET B 1 56 ? -8.641 -7.602 -6.773 1 98.81 56 MET B N 1
ATOM 1569 C CA . MET B 1 56 ? -9.875 -6.828 -6.906 1 98.81 56 MET B CA 1
ATOM 1570 C C . MET B 1 56 ? -9.578 -5.43 -7.438 1 98.81 56 MET B C 1
ATOM 1572 O O . MET B 1 56 ? -8.445 -4.953 -7.367 1 98.81 56 MET B O 1
ATOM 1576 N N . ASP B 1 57 ? -10.625 -4.824 -8.008 1 98.75 57 ASP B N 1
ATOM 1577 C CA . ASP B 1 57 ? -10.492 -3.506 -8.625 1 98.75 57 ASP B CA 1
ATOM 1578 C C . ASP B 1 57 ? -11.719 -2.641 -8.336 1 98.75 57 ASP B C 1
ATOM 1580 O O . ASP B 1 57 ? -12.852 -3.135 -8.344 1 98.75 57 ASP B O 1
ATOM 1584 N N . ARG B 1 58 ? -11.461 -1.446 -8.031 1 98.75 58 ARG B N 1
ATOM 1585 C CA . ARG B 1 58 ? -12.484 -0.413 -8.062 1 98.75 58 ARG B CA 1
ATOM 1586 C C . ARG B 1 58 ? -11.961 0.87 -8.695 1 98.75 58 ARG B C 1
ATOM 1588 O O . ARG B 1 58 ? -11.039 1.497 -8.164 1 98.75 58 ARG B O 1
ATOM 1595 N N . ASP B 1 59 ? -12.516 1.315 -9.891 1 98.5 59 ASP B N 1
ATOM 1596 C CA . ASP B 1 59 ? -12.203 2.57 -10.57 1 98.5 59 ASP B CA 1
ATOM 1597 C C . ASP B 1 59 ? -10.727 2.658 -10.914 1 98.5 59 ASP B C 1
ATOM 1599 O O . ASP B 1 59 ? -10.125 3.734 -10.844 1 98.5 59 ASP B O 1
ATOM 1603 N N . GLY B 1 60 ? -10.094 1.516 -11.164 1 97.81 60 GLY B N 1
ATOM 1604 C CA . GLY B 1 60 ? -8.695 1.508 -11.555 1 97.81 60 GLY B CA 1
ATOM 1605 C C . GLY B 1 60 ? -7.746 1.338 -10.383 1 97.81 60 GLY B C 1
ATOM 1606 O O . GLY B 1 60 ? -6.539 1.189 -10.57 1 97.81 60 GLY B O 1
ATOM 1607 N N . VAL B 1 61 ? -8.234 1.373 -9.172 1 98.56 61 VAL B N 1
ATOM 1608 C CA . VAL B 1 61 ? -7.438 1.058 -7.988 1 98.56 61 VAL B CA 1
ATOM 1609 C C . VAL B 1 61 ? -7.48 -0.445 -7.723 1 98.56 61 VAL B C 1
ATOM 1611 O O . VAL B 1 61 ? -8.555 -1.011 -7.496 1 98.56 61 VAL B O 1
ATOM 1614 N N . ASP B 1 62 ? -6.316 -1.059 -7.73 1 98.75 62 ASP B N 1
ATOM 1615 C CA . ASP B 1 62 ? -6.242 -2.506 -7.562 1 98.75 62 ASP B CA 1
ATOM 1616 C C . ASP B 1 62 ? -5.691 -2.869 -6.184 1 98.75 62 ASP B C 1
ATOM 1618 O O . ASP B 1 62 ? -4.801 -2.189 -5.668 1 98.75 62 ASP B O 1
ATOM 1622 N N . LEU B 1 63 ? -6.191 -3.947 -5.637 1 98.94 63 LEU B N 1
ATOM 1623 C CA . LEU B 1 63 ? -5.711 -4.602 -4.422 1 98.94 63 LEU B CA 1
ATOM 1624 C C . LEU B 1 63 ? -5.547 -6.102 -4.641 1 98.94 63 LEU B C 1
ATOM 1626 O O . LEU B 1 63 ? -6.379 -6.73 -5.297 1 98.94 63 LEU B O 1
ATOM 1630 N N . GLN B 1 64 ? -4.5 -6.586 -4.133 1 98.88 64 GLN B N 1
ATOM 1631 C CA . GLN B 1 64 ? -4.293 -8.031 -4.102 1 98.88 64 GLN B CA 1
ATOM 1632 C C . GLN B 1 64 ? -4.387 -8.57 -2.68 1 98.88 64 GLN B C 1
ATOM 1634 O O . GLN B 1 64 ? -3.938 -7.922 -1.732 1 98.88 64 GLN B O 1
ATOM 1639 N N . PHE B 1 65 ? -4.965 -9.711 -2.57 1 98.88 65 PHE B N 1
ATOM 1640 C CA . PHE B 1 65 ? -5.027 -10.453 -1.317 1 98.88 65 PHE B CA 1
ATOM 1641 C C . PHE B 1 65 ? -4.5 -11.875 -1.501 1 98.88 65 PHE B C 1
ATOM 1643 O O . PHE B 1 65 ? -4.922 -12.586 -2.414 1 98.88 65 PHE B O 1
ATOM 1650 N N . GLN B 1 66 ? -3.623 -12.258 -0.662 1 98.62 66 GLN B N 1
ATOM 1651 C CA . GLN B 1 66 ? -3.043 -13.594 -0.705 1 98.62 66 GLN B CA 1
ATOM 1652 C C . GLN B 1 66 ? -3.049 -14.242 0.678 1 98.62 66 GLN B C 1
ATOM 1654 O O . GLN B 1 66 ? -2.74 -13.586 1.676 1 98.62 66 GLN B O 1
ATOM 1659 N N . ARG B 1 67 ? -3.447 -15.469 0.668 1 98.25 67 ARG B N 1
ATOM 1660 C CA . ARG B 1 67 ? -3.5 -16.172 1.942 1 98.25 67 ARG B CA 1
ATOM 1661 C C . ARG B 1 67 ? -2.125 -16.234 2.596 1 98.25 67 ARG B C 1
ATOM 1663 O O . ARG B 1 67 ? -1.118 -16.453 1.919 1 98.25 67 ARG B O 1
ATOM 1670 N N . SER B 1 68 ? -2.098 -16.141 3.916 1 97.56 68 SER B N 1
ATOM 1671 C CA . SER B 1 68 ? -0.87 -15.945 4.68 1 97.56 68 SER B CA 1
ATOM 1672 C C . SER B 1 68 ? 0.12 -17.078 4.445 1 97.56 68 SER B C 1
ATOM 1674 O O . SER B 1 68 ? 1.324 -16.844 4.32 1 97.56 68 SER B O 1
ATOM 1676 N N . ASP B 1 69 ? -0.334 -18.312 4.418 1 95.69 69 ASP B N 1
ATOM 1677 C CA . ASP B 1 69 ? 0.579 -19.438 4.195 1 95.69 69 ASP B CA 1
ATOM 1678 C C . ASP B 1 69 ? 1.17 -19.391 2.787 1 95.69 69 ASP B C 1
ATOM 1680 O O . ASP B 1 69 ? 2.355 -19.672 2.596 1 95.69 69 ASP B O 1
ATOM 1684 N N . SER B 1 70 ? 0.427 -18.984 1.827 1 96.19 70 SER B N 1
ATOM 1685 C CA . SER B 1 70 ? 0.874 -18.891 0.44 1 96.19 70 SER B CA 1
ATOM 1686 C C . SER B 1 70 ? 1.866 -17.75 0.244 1 96.19 70 SER B C 1
ATOM 1688 O O . SER B 1 70 ? 2.896 -17.922 -0.411 1 96.19 70 SER B O 1
ATOM 1690 N N . ILE B 1 71 ? 1.543 -16.578 0.793 1 96.88 71 ILE B N 1
ATOM 1691 C CA . ILE B 1 71 ? 2.406 -15.414 0.6 1 96.88 71 ILE B CA 1
ATOM 1692 C C . ILE B 1 71 ? 3.768 -15.672 1.239 1 96.88 71 ILE B C 1
ATOM 1694 O O . ILE B 1 71 ? 4.801 -15.25 0.71 1 96.88 71 ILE B O 1
ATOM 1698 N N . GLY B 1 72 ? 3.824 -16.344 2.346 1 96.44 72 GLY B N 1
ATOM 1699 C CA . GLY B 1 72 ? 5.074 -16.703 2.994 1 96.44 72 GLY B CA 1
ATOM 1700 C C . GLY B 1 72 ? 5.938 -17.625 2.156 1 96.44 72 GLY B C 1
ATOM 1701 O O . GLY B 1 72 ? 7.168 -17.562 2.217 1 96.44 72 GLY B O 1
ATOM 1702 N N . GLU B 1 73 ? 5.305 -18.484 1.396 1 94.75 73 GLU B N 1
ATOM 1703 C CA . GLU B 1 73 ? 6.031 -19.375 0.495 1 94.75 73 GLU B CA 1
ATOM 1704 C C . GLU B 1 73 ? 6.68 -18.594 -0.646 1 94.75 73 GLU B C 1
ATOM 1706 O O . GLU B 1 73 ? 7.809 -18.891 -1.046 1 94.75 73 GLU B O 1
ATOM 1711 N N . ASP B 1 74 ? 6 -17.594 -1.127 1 95.31 74 ASP B N 1
ATOM 1712 C CA . ASP B 1 74 ? 6.469 -16.812 -2.266 1 95.31 74 ASP B CA 1
ATOM 1713 C C . ASP B 1 74 ? 7.488 -15.766 -1.829 1 95.31 74 ASP B C 1
ATOM 1715 O O . ASP B 1 74 ? 8.391 -15.414 -2.592 1 95.31 74 ASP B O 1
ATOM 1719 N N . ILE B 1 75 ? 7.273 -15.273 -0.624 1 97.88 75 ILE B N 1
ATOM 1720 C CA . ILE B 1 75 ? 8.086 -14.203 -0.056 1 97.88 75 ILE B CA 1
ATOM 1721 C C . ILE B 1 75 ? 8.555 -14.594 1.344 1 97.88 75 ILE B C 1
ATOM 1723 O O . ILE B 1 75 ? 7.895 -14.273 2.338 1 97.88 75 ILE B O 1
ATOM 1727 N N . PRO B 1 76 ? 9.633 -15.148 1.514 1 97.38 76 PRO B N 1
ATOM 1728 C CA . PRO B 1 76 ? 10.078 -15.797 2.746 1 97.38 76 PRO B CA 1
ATOM 1729 C C . PRO B 1 76 ? 10.062 -14.859 3.949 1 97.38 76 PRO B C 1
ATOM 1731 O O . PRO B 1 76 ? 9.641 -15.25 5.039 1 97.38 76 PRO B O 1
ATOM 1734 N N . PRO B 1 77 ? 10.414 -13.617 3.832 1 97.5 77 PRO B N 1
ATOM 1735 C CA . PRO B 1 77 ? 10.391 -12.758 5.016 1 97.5 77 PRO B CA 1
ATOM 1736 C C . PRO B 1 77 ? 8.984 -12.547 5.57 1 97.5 77 PRO B C 1
ATOM 1738 O O . PRO B 1 77 ? 8.828 -12.055 6.688 1 97.5 77 PRO B O 1
ATOM 1741 N N . LEU B 1 78 ? 8.016 -12.867 4.781 1 98.06 78 LEU B N 1
ATOM 1742 C CA . LEU B 1 78 ? 6.645 -12.672 5.238 1 98.06 78 LEU B CA 1
ATOM 1743 C C . LEU B 1 78 ? 6.094 -13.953 5.863 1 98.06 78 LEU B C 1
ATOM 1745 O O . LEU B 1 78 ? 4.93 -13.992 6.277 1 98.06 78 LEU B O 1
ATOM 1749 N N . LYS B 1 79 ? 7.008 -14.906 5.883 1 96.12 79 LYS B N 1
ATOM 1750 C CA . LYS B 1 79 ? 6.594 -16.156 6.52 1 96.12 79 LYS B CA 1
ATOM 1751 C C . LYS B 1 79 ? 6.402 -15.969 8.023 1 96.12 79 LYS B C 1
ATOM 1753 O O . LYS B 1 79 ? 7.293 -15.461 8.711 1 96.12 79 LYS B O 1
ATOM 1758 N N . ASP B 1 80 ? 5.285 -16.172 8.586 1 91 80 ASP B N 1
ATOM 1759 C CA . ASP B 1 80 ? 4.949 -16.203 10.008 1 91 80 ASP B CA 1
ATOM 1760 C C . ASP B 1 80 ? 4.93 -14.789 10.594 1 91 80 ASP B C 1
ATOM 1762 O O . ASP B 1 80 ? 5.125 -14.609 11.797 1 91 80 ASP B O 1
ATOM 1766 N N . VAL B 1 81 ? 4.973 -13.789 9.75 1 93.94 81 VAL B N 1
ATOM 1767 C CA . VAL B 1 81 ? 4.785 -12.422 10.219 1 93.94 81 VAL B CA 1
ATOM 1768 C C . VAL B 1 81 ? 3.352 -12.234 10.711 1 93.94 81 VAL B C 1
ATOM 1770 O O . VAL B 1 81 ? 2.406 -12.719 10.078 1 93.94 81 VAL B O 1
ATOM 1773 N N . GLU B 1 82 ? 3.279 -11.586 11.82 1 94.56 82 GLU B N 1
ATOM 1774 C CA . GLU B 1 82 ? 1.938 -11.289 12.32 1 94.56 82 GLU B CA 1
ATOM 1775 C C . GLU B 1 82 ? 1.181 -10.383 11.359 1 94.56 82 GLU B C 1
ATOM 1777 O O . GLU B 1 82 ? 1.749 -9.43 10.82 1 94.56 82 GLU B O 1
ATOM 1782 N N . GLN B 1 83 ? -0.098 -10.703 11.234 1 96.69 83 GLN B N 1
ATOM 1783 C CA . GLN B 1 83 ? -0.925 -9.914 10.32 1 96.69 83 GLN B CA 1
ATOM 1784 C C . GLN B 1 83 ? -1.07 -8.477 10.812 1 96.69 83 GLN B C 1
ATOM 1786 O O . GLN B 1 83 ? -1.431 -8.242 11.969 1 96.69 83 GLN B O 1
ATOM 1791 N N . GLY B 1 84 ? -0.796 -7.527 9.961 1 97 84 GLY B N 1
ATOM 1792 C CA . GLY B 1 84 ? -0.844 -6.109 10.281 1 97 84 GLY B CA 1
ATOM 1793 C C . GLY B 1 84 ? 0.188 -5.289 9.531 1 97 84 GLY B C 1
ATOM 1794 O O . GLY B 1 84 ? 0.987 -5.84 8.766 1 97 84 GLY B O 1
ATOM 1795 N N . ALA B 1 85 ? 0.115 -3.994 9.719 1 98.44 85 ALA B N 1
ATOM 1796 C CA . ALA B 1 85 ? 1.041 -3.1 9.023 1 98.44 85 ALA B CA 1
ATOM 1797 C C . ALA B 1 85 ? 1.147 -1.759 9.75 1 98.44 85 ALA B C 1
ATOM 1799 O O . ALA B 1 85 ? 0.143 -1.219 10.219 1 98.44 85 ALA B O 1
ATOM 1800 N N . SER B 1 86 ? 2.359 -1.262 9.891 1 98.62 86 SER B N 1
ATOM 1801 C CA . SER B 1 86 ? 2.564 0.137 10.25 1 98.62 86 SER B CA 1
ATOM 1802 C C . SER B 1 86 ? 2.469 1.043 9.031 1 98.62 86 SER B C 1
ATOM 1804 O O . SER B 1 86 ? 3.352 1.87 8.789 1 98.62 86 SER B O 1
ATOM 1806 N N . VAL B 1 87 ? 1.459 0.899 8.227 1 98.81 87 VAL B N 1
ATOM 1807 C CA . VAL B 1 87 ? 1.165 1.582 6.969 1 98.81 87 VAL B CA 1
ATOM 1808 C C . VAL B 1 87 ? -0.322 1.922 6.898 1 98.81 87 VAL B C 1
ATOM 1810 O O . VAL B 1 87 ? -1.168 1.115 7.293 1 98.81 87 VAL B O 1
ATOM 1813 N N . SER B 1 88 ? -0.643 3.09 6.465 1 98.81 88 SER B N 1
ATOM 1814 C CA . SER B 1 88 ? -2.004 3.359 6.016 1 98.81 88 SER B CA 1
ATOM 1815 C C . SER B 1 88 ? -2.088 3.396 4.496 1 98.81 88 SER B C 1
ATOM 1817 O O . SER B 1 88 ? -1.174 3.887 3.83 1 98.81 88 SER B O 1
ATOM 1819 N N . PHE B 1 89 ? -3.135 2.879 3.943 1 98.88 89 PHE B N 1
ATOM 1820 C CA . PHE B 1 89 ? -3.346 2.836 2.502 1 98.88 89 PHE B CA 1
ATOM 1821 C C . PHE B 1 89 ? -4.305 3.936 2.062 1 98.88 89 PHE B C 1
ATOM 1823 O O . PHE B 1 89 ? -5.523 3.748 2.084 1 98.88 89 PHE B O 1
ATOM 1830 N N . TYR B 1 90 ? -3.705 5.012 1.661 1 98.62 90 TYR B N 1
ATOM 1831 C CA . TYR B 1 90 ? -4.379 6.273 1.378 1 98.62 90 TYR B CA 1
ATOM 1832 C C . TYR B 1 90 ? -4.945 6.285 -0.037 1 98.62 90 TYR B C 1
ATOM 1834 O O . TYR B 1 90 ? -4.199 6.172 -1.012 1 98.62 90 TYR B O 1
ATOM 1842 N N . MET B 1 91 ? -6.262 6.461 -0.146 1 98.69 91 MET B N 1
ATOM 1843 C CA . MET B 1 91 ? -6.914 6.48 -1.453 1 98.69 91 MET B CA 1
ATOM 1844 C C . MET B 1 91 ? -7.672 7.785 -1.664 1 98.69 91 MET B C 1
ATOM 1846 O O . MET B 1 91 ? -8.469 8.195 -0.814 1 98.69 91 MET B O 1
ATOM 1850 N N . GLY B 1 92 ? -7.41 8.398 -2.791 1 98.25 92 GLY B N 1
ATOM 1851 C CA . GLY B 1 92 ? -8.25 9.516 -3.188 1 98.25 92 GLY B CA 1
ATOM 1852 C C . GLY B 1 92 ? -9.664 9.102 -3.549 1 98.25 92 GLY B C 1
ATOM 1853 O O . GLY B 1 92 ? -9.867 8.047 -4.16 1 98.25 92 GLY B O 1
ATOM 1854 N N . VAL B 1 93 ? -10.648 9.953 -3.221 1 98.06 93 VAL B N 1
ATOM 1855 C CA . VAL B 1 93 ? -12.047 9.656 -3.514 1 98.06 93 VAL B CA 1
ATOM 1856 C C . VAL B 1 93 ? -12.75 10.914 -4.023 1 98.06 93 VAL B C 1
ATOM 1858 O O . VAL B 1 93 ? -12.461 12.023 -3.566 1 98.06 93 VAL B O 1
ATOM 1861 N N . GLU B 1 94 ? -13.562 10.805 -4.988 1 97.94 94 GLU B N 1
ATOM 1862 C CA . GLU B 1 94 ? -14.555 11.805 -5.363 1 97.94 94 GLU B CA 1
ATOM 1863 C C . GLU B 1 94 ? -15.922 11.469 -4.781 1 97.94 94 GLU B C 1
ATOM 1865 O O . GLU B 1 94 ? -16.484 10.414 -5.07 1 97.94 94 GLU B O 1
ATOM 1870 N N . GLY B 1 95 ? -16.469 12.344 -3.904 1 97.69 95 GLY B N 1
ATOM 1871 C CA . GLY B 1 95 ? -17.734 12.078 -3.258 1 97.69 95 GLY B CA 1
ATOM 1872 C C . GLY B 1 95 ? -17.594 11.438 -1.892 1 97.69 95 GLY B C 1
ATOM 1873 O O . GLY B 1 95 ? -18.25 10.43 -1.601 1 97.69 95 GLY B O 1
ATOM 1874 N N . ILE B 1 96 ? -16.719 12.039 -1.105 1 98.19 96 ILE B N 1
ATOM 1875 C CA . ILE B 1 96 ? -16.328 11.406 0.145 1 98.19 96 ILE B CA 1
ATOM 1876 C C . ILE B 1 96 ? -17.484 11.453 1.142 1 98.19 96 ILE B C 1
ATOM 1878 O O . ILE B 1 96 ? -17.672 10.531 1.935 1 98.19 96 ILE B O 1
ATOM 1882 N N . ASP B 1 97 ? -18.281 12.492 1.135 1 97.81 97 ASP B N 1
ATOM 1883 C CA . ASP B 1 97 ? -19.375 12.617 2.102 1 97.81 97 ASP B CA 1
ATOM 1884 C C . ASP B 1 97 ? -20.391 11.484 1.935 1 97.81 97 ASP B C 1
ATOM 1886 O O . ASP B 1 97 ? -20.766 10.828 2.91 1 97.81 97 ASP B O 1
ATOM 1890 N N . GLU B 1 98 ? -20.781 11.344 0.757 1 97.75 98 GLU B N 1
ATOM 1891 C CA . GLU B 1 98 ? -21.719 10.273 0.47 1 97.75 98 GLU B CA 1
ATOM 1892 C C . GLU B 1 98 ? -21.125 8.906 0.786 1 97.75 98 GLU B C 1
ATOM 1894 O O . GLU B 1 98 ? -21.797 8.039 1.355 1 97.75 98 GLU B O 1
ATOM 1899 N N . PHE B 1 99 ? -19.891 8.742 0.348 1 98.19 99 PHE B N 1
ATOM 1900 C CA . PHE B 1 99 ? -19.219 7.473 0.602 1 98.19 99 PHE B CA 1
ATOM 1901 C C . PHE B 1 99 ? -19.156 7.176 2.096 1 98.19 99 PHE B C 1
ATOM 1903 O O . PHE B 1 99 ? -19.547 6.086 2.531 1 98.19 99 PHE B O 1
ATOM 1910 N N . TYR B 1 100 ? -18.719 8.102 2.846 1 98.5 100 TYR B N 1
ATOM 1911 C CA . TYR B 1 100 ? -18.641 7.973 4.297 1 98.5 100 TYR B CA 1
ATOM 1912 C C . TYR B 1 100 ? -19.984 7.617 4.891 1 98.5 100 TYR B C 1
ATOM 1914 O O . TYR B 1 100 ? -20.094 6.691 5.703 1 98.5 100 TYR B O 1
ATOM 1922 N N . GLN B 1 101 ? -20.984 8.305 4.531 1 98.38 101 GLN B N 1
ATOM 1923 C CA . GLN B 1 101 ? -22.328 8.062 5.066 1 98.38 101 GLN B CA 1
ATOM 1924 C C . GLN B 1 101 ? -22.797 6.648 4.754 1 98.38 101 GLN B C 1
ATOM 1926 O O . GLN B 1 101 ? -23.469 6.02 5.574 1 98.38 101 GLN B O 1
ATOM 1931 N N . ASN B 1 102 ? -22.422 6.195 3.674 1 98 102 ASN B N 1
ATOM 1932 C CA . ASN B 1 102 ? -22.875 4.887 3.215 1 98 102 ASN B CA 1
ATOM 1933 C C . ASN B 1 102 ? -22.203 3.756 3.99 1 98 102 ASN B C 1
ATOM 1935 O O . ASN B 1 102 ? -22.797 2.691 4.18 1 98 102 ASN B O 1
ATOM 1939 N N . ILE B 1 103 ? -20.969 3.996 4.445 1 98.31 103 ILE B N 1
ATOM 1940 C CA . ILE B 1 103 ? -20.25 2.811 4.91 1 98.31 103 ILE B CA 1
ATOM 1941 C C . ILE B 1 103 ? -19.953 2.936 6.402 1 98.31 103 ILE B C 1
ATOM 1943 O O . ILE B 1 103 ? -19.578 1.958 7.051 1 98.31 103 ILE B O 1
ATOM 1947 N N . ARG B 1 104 ? -20.125 4.094 6.98 1 98.38 104 ARG B N 1
ATOM 1948 C CA . ARG B 1 104 ? -19.625 4.367 8.328 1 98.38 104 ARG B CA 1
ATOM 1949 C C . ARG B 1 104 ? -20.234 3.391 9.336 1 98.38 104 ARG B C 1
ATOM 1951 O O . ARG B 1 104 ? -19.578 3.025 10.312 1 98.38 104 ARG B O 1
ATOM 1958 N N . SER B 1 105 ? -21.422 2.875 9.188 1 98.5 105 SER B N 1
ATOM 1959 C CA . SER B 1 105 ? -22.094 1.987 10.141 1 98.5 105 SER B CA 1
ATOM 1960 C C . SER B 1 105 ? -21.672 0.536 9.914 1 98.5 105 SER B C 1
ATOM 1962 O O . SER B 1 105 ? -21.984 -0.333 10.734 1 98.5 105 SER B O 1
ATOM 1964 N N . LYS B 1 106 ? -20.938 0.275 8.867 1 98.69 106 LYS B N 1
ATOM 1965 C CA . LYS B 1 106 ? -20.609 -1.092 8.477 1 98.69 106 LYS B CA 1
ATOM 1966 C C . LYS B 1 106 ? -19.125 -1.38 8.68 1 98.69 106 LYS B C 1
ATOM 1968 O O . LYS B 1 106 ? -18.656 -2.5 8.438 1 98.69 106 LYS B O 1
ATOM 1973 N N . VAL B 1 107 ? -18.422 -0.361 9.094 1 98.81 107 VAL B N 1
ATOM 1974 C CA . VAL B 1 107 ? -16.969 -0.505 9.172 1 98.81 107 VAL B CA 1
ATOM 1975 C C . VAL B 1 107 ? -16.469 -0.008 10.531 1 98.81 107 VAL B C 1
ATOM 1977 O O . VAL B 1 107 ? -17.219 0.633 11.273 1 98.81 107 VAL B O 1
ATOM 1980 N N . ASP B 1 108 ? -15.227 -0.357 10.875 1 98.81 108 ASP B N 1
ATOM 1981 C CA . ASP B 1 108 ? -14.539 0.152 12.055 1 98.81 108 ASP B CA 1
ATOM 1982 C C . ASP B 1 108 ? -13.828 1.472 11.75 1 98.81 108 ASP B C 1
ATOM 1984 O O . ASP B 1 108 ? -12.68 1.479 11.312 1 98.81 108 ASP B O 1
ATOM 1988 N N . VAL B 1 109 ? -14.547 2.57 11.969 1 98.88 109 VAL B N 1
ATOM 1989 C CA . VAL B 1 109 ? -13.969 3.893 11.734 1 98.88 109 VAL B CA 1
ATOM 1990 C C . VAL B 1 109 ? -12.969 4.215 12.844 1 98.88 109 VAL B C 1
ATOM 1992 O O . VAL B 1 109 ? -13.328 4.281 14.016 1 98.88 109 VAL B O 1
ATOM 1995 N N . VAL B 1 110 ? -11.734 4.473 12.469 1 98.75 110 VAL B N 1
ATOM 1996 C CA . VAL B 1 110 ? -10.719 4.695 13.492 1 98.75 110 VAL B CA 1
ATOM 1997 C C . VAL B 1 110 ? -10.352 6.176 13.547 1 98.75 110 VAL B C 1
ATOM 1999 O O . VAL B 1 110 ? -9.789 6.648 14.539 1 98.75 110 VAL B O 1
ATOM 2002 N N . VAL B 1 111 ? -10.508 6.895 12.477 1 98.69 111 VAL B N 1
ATOM 2003 C CA . VAL B 1 111 ? -10.492 8.352 12.414 1 98.69 111 VAL B CA 1
ATOM 2004 C C . VAL B 1 111 ? -11.734 8.852 11.68 1 98.69 111 VAL B C 1
ATOM 2006 O O . VAL B 1 111 ? -11.93 8.547 10.5 1 98.69 111 VAL B O 1
ATOM 2009 N N . ASP B 1 112 ? -12.477 9.562 12.391 1 98.69 112 ASP B N 1
ATOM 2010 C CA . ASP B 1 112 ? -13.727 10.062 11.812 1 98.69 112 ASP B CA 1
ATOM 2011 C C . ASP B 1 112 ? -13.453 11.086 10.711 1 98.69 112 ASP B C 1
ATOM 2013 O O . ASP B 1 112 ? -12.359 11.648 10.633 1 98.69 112 ASP B O 1
ATOM 2017 N N . LEU B 1 113 ? -14.547 11.266 9.875 1 98.5 113 LEU B N 1
ATOM 2018 C CA . LEU B 1 113 ? -14.445 12.242 8.797 1 98.5 113 LEU B CA 1
ATOM 2019 C C . LEU B 1 113 ? -14.094 13.625 9.344 1 98.5 113 LEU B C 1
ATOM 2021 O O . LEU B 1 113 ? -14.75 14.117 10.273 1 98.5 113 LEU B O 1
ATOM 2025 N N . LYS B 1 114 ? -13.055 14.164 8.852 1 97.69 114 LYS B N 1
ATOM 2026 C CA . LYS B 1 114 ? -12.602 15.484 9.281 1 97.69 114 LYS B CA 1
ATOM 2027 C C . LYS B 1 114 ? -11.891 16.219 8.148 1 97.69 114 LYS B C 1
ATOM 2029 O O . LYS B 1 114 ? -11.484 15.602 7.164 1 97.69 114 LYS B O 1
ATOM 2034 N N . THR B 1 115 ? -11.789 17.531 8.273 1 96.25 115 THR B N 1
ATOM 2035 C CA . THR B 1 115 ? -10.969 18.328 7.371 1 96.25 115 THR B CA 1
ATOM 2036 C C . THR B 1 115 ? -9.625 18.656 8.008 1 96.25 115 THR B C 1
ATOM 2038 O O . THR B 1 115 ? -9.57 19.141 9.141 1 96.25 115 THR B O 1
ATOM 2041 N N . THR B 1 116 ? -8.594 18.375 7.355 1 92.62 116 THR B N 1
ATOM 2042 C CA . THR B 1 116 ? -7.25 18.594 7.883 1 92.62 116 THR B CA 1
ATOM 2043 C C . THR B 1 116 ? -6.816 20.047 7.676 1 92.62 116 THR B C 1
ATOM 2045 O O . THR B 1 116 ? -7.438 20.781 6.91 1 92.62 116 THR B O 1
ATOM 2048 N N . TRP B 1 117 ? -5.676 20.359 8.336 1 84.19 117 TRP B N 1
ATOM 2049 C CA . TRP B 1 117 ? -5.145 21.719 8.266 1 84.19 117 TRP B CA 1
ATOM 2050 C C . TRP B 1 117 ? -4.629 22.031 6.859 1 84.19 117 TRP B C 1
ATOM 2052 O O . TRP B 1 117 ? -4.582 23.188 6.445 1 84.19 117 TRP B O 1
ATOM 2062 N N . TYR B 1 118 ? -4.305 20.984 6.145 1 84 118 TYR B N 1
ATOM 2063 C CA . TYR B 1 118 ? -3.766 21.203 4.805 1 84 118 TYR B CA 1
ATOM 2064 C C . TYR B 1 118 ? -4.859 21.078 3.75 1 84 118 TYR B C 1
ATOM 2066 O O . TYR B 1 118 ? -4.574 20.984 2.555 1 84 118 TYR B O 1
ATOM 2074 N N . GLY B 1 119 ? -6.137 20.938 4.102 1 90.75 119 GLY B N 1
ATOM 2075 C CA . GLY B 1 119 ? -7.254 21.125 3.189 1 90.75 119 GLY B CA 1
ATOM 2076 C C . GLY B 1 119 ? -7.809 19.828 2.645 1 90.75 119 GLY B C 1
ATOM 2077 O O . GLY B 1 119 ? -8.516 19.812 1.632 1 90.75 119 GLY B O 1
ATOM 2078 N N . MET B 1 120 ? -7.496 18.75 3.199 1 95 120 MET B N 1
ATOM 2079 C CA . MET B 1 120 ? -8.062 17.484 2.781 1 95 120 MET B CA 1
ATOM 2080 C C . MET B 1 120 ? -9.164 17.031 3.734 1 95 120 MET B C 1
ATOM 2082 O O . MET B 1 120 ? -9.031 17.172 4.953 1 95 120 MET B O 1
ATOM 2086 N N . LYS B 1 121 ? -10.281 16.656 3.18 1 97.81 121 LYS B N 1
ATOM 2087 C CA . LYS B 1 121 ? -11.289 15.914 3.938 1 97.81 121 LYS B CA 1
ATOM 2088 C C . LYS B 1 121 ? -11 14.414 3.912 1 97.81 121 LYS B C 1
ATOM 2090 O O . LYS B 1 121 ? -10.844 13.82 2.842 1 97.81 121 LYS B O 1
ATOM 2095 N N . GLU B 1 122 ? -10.852 13.781 5.105 1 98.69 122 GLU B N 1
ATOM 2096 C CA . GLU B 1 122 ? -10.406 12.391 5.109 1 98.69 122 GLU B CA 1
ATOM 2097 C C . GLU B 1 122 ? -10.977 11.633 6.297 1 98.69 122 GLU B C 1
ATOM 2099 O O . GLU B 1 122 ? -11.383 12.234 7.297 1 98.69 122 GLU B O 1
ATOM 2104 N N . PHE B 1 123 ? -11.086 10.352 6.219 1 98.75 123 PHE B N 1
ATOM 2105 C CA . PHE B 1 123 ? -11.375 9.43 7.312 1 98.75 123 PHE B CA 1
ATOM 2106 C C . PHE B 1 123 ? -10.617 8.117 7.129 1 98.75 123 PHE B C 1
ATOM 2108 O O . PHE B 1 123 ? -10.078 7.852 6.051 1 98.75 123 PHE B O 1
ATOM 2115 N N . TYR B 1 124 ? -10.484 7.363 8.219 1 98.88 124 TYR B N 1
ATOM 2116 C CA . TYR B 1 124 ? -9.742 6.109 8.234 1 98.88 124 TYR B CA 1
ATOM 2117 C C . TYR B 1 124 ? -10.578 4.98 8.82 1 98.88 124 TYR B C 1
ATOM 2119 O O . TYR B 1 124 ? -11.305 5.184 9.797 1 98.88 124 TYR B O 1
ATOM 2127 N N . ILE B 1 125 ? -10.445 3.822 8.234 1 98.94 125 ILE B N 1
ATOM 2128 C CA . ILE B 1 125 ? -11.102 2.633 8.773 1 98.94 125 ILE B CA 1
ATOM 2129 C C . ILE B 1 125 ? -10.07 1.519 8.961 1 98.94 125 ILE B C 1
ATOM 2131 O O . ILE B 1 125 ? -8.984 1.562 8.383 1 98.94 125 ILE B O 1
ATOM 2135 N N . ARG B 1 126 ? -10.375 0.623 9.828 1 98.88 126 ARG B N 1
ATOM 2136 C CA . ARG B 1 126 ? -9.688 -0.662 9.93 1 98.88 126 ARG B CA 1
ATOM 2137 C C . ARG B 1 126 ? -10.477 -1.76 9.227 1 98.88 126 ARG B C 1
ATOM 2139 O O . ARG B 1 126 ? -11.648 -1.993 9.539 1 98.88 126 ARG B O 1
ATOM 2146 N N . ASP B 1 127 ? -9.875 -2.428 8.242 1 98.81 127 ASP B N 1
ATOM 2147 C CA . ASP B 1 127 ? -10.617 -3.414 7.465 1 98.81 127 ASP B CA 1
ATOM 2148 C C . ASP B 1 127 ? -10.781 -4.719 8.242 1 98.81 127 ASP B C 1
ATOM 2150 O O . ASP B 1 127 ? -10.352 -4.816 9.398 1 98.81 127 ASP B O 1
ATOM 2154 N N . CYS B 1 128 ? -11.367 -5.719 7.688 1 98.75 128 CYS B N 1
ATOM 2155 C CA . CYS B 1 128 ? -11.711 -6.98 8.336 1 98.75 128 CYS B CA 1
ATOM 2156 C C . CYS B 1 128 ? -10.461 -7.793 8.641 1 98.75 128 CYS B C 1
ATOM 2158 O O . CYS B 1 128 ? -10.531 -8.812 9.336 1 98.75 128 CYS B O 1
ATOM 2160 N N . ASN B 1 129 ? -9.281 -7.355 8.203 1 98.62 129 ASN B N 1
ATOM 2161 C CA . ASN B 1 129 ? -8.016 -8.039 8.438 1 98.62 129 ASN B CA 1
ATOM 2162 C C . ASN B 1 129 ? -7.094 -7.223 9.336 1 98.62 129 ASN B C 1
ATOM 2164 O O . ASN B 1 129 ? -5.984 -7.652 9.656 1 98.62 129 ASN B O 1
ATOM 2168 N N . GLY B 1 130 ? -7.473 -6.012 9.648 1 98.19 130 GLY B N 1
ATOM 2169 C CA . GLY B 1 130 ? -6.699 -5.195 10.57 1 98.19 130 GLY B CA 1
ATOM 2170 C C . GLY B 1 130 ? -5.883 -4.121 9.875 1 98.19 130 GLY B C 1
ATOM 2171 O O . GLY B 1 130 ? -5.18 -3.348 10.531 1 98.19 130 GLY B O 1
ATOM 2172 N N . TYR B 1 131 ? -5.902 -4.035 8.586 1 98.75 131 TYR B N 1
ATOM 2173 C CA . TYR B 1 131 ? -5.168 -3.008 7.852 1 98.75 131 TYR B CA 1
ATOM 2174 C C . TYR B 1 131 ? -5.914 -1.678 7.883 1 98.75 131 TYR B C 1
ATOM 2176 O O . TYR B 1 131 ? -7.145 -1.649 7.895 1 98.75 131 TYR B O 1
ATOM 2184 N N . ILE B 1 132 ? -5.168 -0.596 7.816 1 98.88 132 ILE B N 1
ATOM 2185 C CA . ILE B 1 132 ? -5.758 0.734 7.906 1 98.88 132 ILE B CA 1
ATOM 2186 C C . ILE B 1 132 ? -5.906 1.327 6.508 1 98.88 132 ILE B C 1
ATOM 2188 O O . ILE B 1 132 ? -4.914 1.496 5.789 1 98.88 132 ILE B O 1
ATOM 2192 N N . LEU B 1 133 ? -7.086 1.61 6.117 1 98.94 133 LEU B N 1
ATOM 2193 C CA . LEU B 1 133 ? -7.406 2.275 4.859 1 98.94 133 LEU B CA 1
ATOM 2194 C C . LEU B 1 133 ? -7.801 3.729 5.098 1 98.94 133 LEU B C 1
ATOM 2196 O O . LEU B 1 133 ? -8.531 4.031 6.047 1 98.94 133 LEU B O 1
ATOM 2200 N N . ALA B 1 134 ? -7.336 4.547 4.273 1 98.88 134 ALA B N 1
ATOM 2201 C CA . ALA B 1 134 ? -7.68 5.965 4.32 1 98.88 134 ALA B CA 1
ATOM 2202 C C . ALA B 1 134 ? -8.383 6.402 3.039 1 98.88 134 ALA B C 1
ATOM 2204 O O . ALA B 1 134 ? -8.023 5.969 1.943 1 98.88 134 ALA B O 1
ATOM 2205 N N . PHE B 1 135 ? -9.352 7.215 3.189 1 98.75 135 PHE B N 1
ATOM 2206 C CA . PHE B 1 135 ? -10.047 7.848 2.078 1 98.75 135 PHE B CA 1
ATOM 2207 C C . PHE B 1 135 ? -10.016 9.367 2.215 1 98.75 135 PHE B C 1
ATOM 2209 O O . PHE B 1 135 ? -10.266 9.906 3.295 1 98.75 135 PHE B O 1
ATOM 2216 N N . ALA B 1 136 ? -9.703 10.008 1.104 1 98.5 136 ALA B N 1
ATOM 2217 C CA . ALA B 1 136 ? -9.516 11.445 1.21 1 98.5 136 ALA B CA 1
ATOM 2218 C C . ALA B 1 136 ? -9.969 12.156 -0.063 1 98.5 136 ALA B C 1
ATOM 2220 O O . ALA B 1 136 ? -9.898 11.586 -1.154 1 98.5 136 ALA B O 1
ATOM 2221 N N . GLU B 1 137 ? -10.406 13.312 0.061 1 98.12 137 GLU B N 1
ATOM 2222 C CA . GLU B 1 137 ? -10.844 14.203 -1.015 1 98.12 137 GLU B CA 1
ATOM 2223 C C . GLU B 1 137 ? -10.438 15.648 -0.732 1 98.12 137 GLU B C 1
ATOM 2225 O O . GLU B 1 137 ? -10.523 16.109 0.407 1 98.12 137 GLU B O 1
ATOM 2230 N N . ASN B 1 138 ? -10.016 16.359 -1.81 1 94.56 138 ASN B N 1
ATOM 2231 C CA . ASN B 1 138 ? -9.75 17.781 -1.628 1 94.56 138 ASN B CA 1
ATOM 2232 C C . ASN B 1 138 ? -10.992 18.531 -1.171 1 94.56 138 ASN B C 1
ATOM 2234 O O . ASN B 1 138 ? -12.07 18.375 -1.751 1 94.56 138 ASN B O 1
ATOM 2238 N N . SER B 1 139 ? -10.914 19.266 -0.164 1 85.62 139 SER B N 1
ATOM 2239 C CA . SER B 1 139 ? -12.055 19.922 0.453 1 85.62 139 SER B CA 1
ATOM 2240 C C . SER B 1 139 ? -12.602 21.047 -0.439 1 85.62 139 SER B C 1
ATOM 2242 O O . SER B 1 139 ? -13.758 21.438 -0.302 1 85.62 139 SER B O 1
ATOM 2244 N N . ASN B 1 140 ? -11.828 21.688 -1.223 1 74.5 140 ASN B N 1
ATOM 2245 C CA . ASN B 1 140 ? -12.297 22.766 -2.084 1 74.5 140 ASN B CA 1
ATOM 2246 C C . ASN B 1 140 ? -13.133 22.234 -3.242 1 74.5 140 ASN B C 1
ATOM 2248 O O . ASN B 1 140 ? -13.734 23.016 -3.99 1 74.5 140 ASN B O 1
ATOM 2252 N N . GLU B 1 141 ? -13.336 20.969 -3.449 1 57.94 141 GLU B N 1
ATOM 2253 C CA . GLU B 1 141 ? -14.18 20.406 -4.504 1 57.94 141 GLU B CA 1
ATOM 2254 C C . GLU B 1 141 ? -15.508 19.906 -3.941 1 57.94 141 GLU B C 1
ATOM 2256 O O . GLU B 1 141 ? -15.57 19.438 -2.805 1 57.94 141 GLU B O 1
#

Foldseek 3Di:
DDDDDDEDEAAFAAPVVQQCQCCVQVNKAWCWWAFPVRPDIDSDDDPVTGTQKTWIDDPRHIYIYGYQCVVCVVPVVSNPDDGEDPDEAEDEDDPVVVSCVRRVVPFAWPADFDADPVQKTKTWTQTPRGHIYMYIYGNVD/DDDDDDEDEFAFAAPVVQQCQCCVQVNKAWCWWAFPVRPDIDSDDDPVTGTQKTWIDDPRHIYIYGYQCVVCVVPVVSNPDDGEDPDEAEDEDDPVVVSCVRRVVPFAWPADFDADPVAKTKTWTQTPRGHIYMYIYGNVD

Organism: NCBI:txid1090322

pLDDT: mean 96.3, std 5.05, range [57.94, 98.94]